Protein AF-A0A0F2PFI9-F1 (afdb_monomer_lite)

Foldseek 3Di:
DWFWFQDPVVRDIDIDFFWEQAKAKAWDDDAQWEFAEWEDDQAKTKTKIFHDPPDDDDDDDGQFIWIWGHDFFKIKIKTANYDYPDYYYYYDPNYQFPDKDKDWAAQPPDDPPVVQQCDDDDGHPVDDDDDRGPGIIMMIMTGGNAGWIWGWDWDADVVRRMIMIIIGTDHVVVCVVNYDDDDPVNVVVPPPCPDDDDDDDDDDPPDDDDDRDTDDPVVPPDDDDD

Secondary structure (DSSP, 8-state):
-EEEEE-TTT--EEEEE-EESS-EEE-B----EEEEEEEEETTEEEEEEEE-TT----SS--PBPEEEEEETTEEEEEESSEE-SS-EEE--TTSSEEEEEEEEE-TTSPPTTHHHHTS-SSS-----S----SS-EEEEEEEESS-EEEEEEEEEETTTTEEEEEEEEEEHHHHTTTEEPPPGGGGTT-S---------------SS--------GGGG------

Structure (mmCIF, N/CA/C/O backbone):
data_AF-A0A0F2PFI9-F1
#
_entry.id   AF-A0A0F2PFI9-F1
#
loop_
_atom_site.group_PDB
_atom_site.id
_atom_site.type_symbol
_atom_site.label_atom_id
_atom_site.label_alt_id
_atom_site.label_comp_id
_atom_site.label_asym_id
_atom_site.label_entity_id
_atom_site.label_seq_id
_atom_site.pdbx_PDB_ins_code
_atom_site.Cartn_x
_atom_site.Cartn_y
_atom_site.Cartn_z
_atom_site.occupancy
_atom_site.B_iso_or_equiv
_atom_site.auth_seq_id
_atom_site.auth_comp_id
_atom_site.auth_asym_id
_atom_site.auth_atom_id
_atom_site.pdbx_PDB_model_num
ATOM 1 N N . MET A 1 1 ? -3.831 9.134 4.237 1.00 64.94 1 MET A N 1
ATOM 2 C CA . MET A 1 1 ? -4.900 9.589 3.302 1.00 64.94 1 MET A CA 1
ATOM 3 C C . MET A 1 1 ? -5.849 10.501 4.059 1.00 64.94 1 MET A C 1
ATOM 5 O O . MET A 1 1 ? -6.396 10.086 5.072 1.00 64.94 1 MET A O 1
ATOM 9 N N . ASN A 1 2 ? -6.078 11.727 3.594 1.00 64.38 2 ASN A N 1
ATOM 10 C CA . ASN A 1 2 ? -6.810 12.714 4.392 1.00 64.38 2 ASN A CA 1
ATOM 11 C C . ASN A 1 2 ? -8.113 13.127 3.710 1.00 64.38 2 ASN A C 1
ATOM 13 O O . ASN A 1 2 ? -8.114 13.473 2.531 1.00 64.38 2 ASN A O 1
ATOM 17 N N . ARG A 1 3 ? -9.203 13.134 4.473 1.00 67.62 3 ARG A N 1
ATOM 18 C CA . ARG A 1 3 ? -10.460 13.783 4.123 1.00 67.62 3 ARG A CA 1
ATOM 19 C C . ARG A 1 3 ? -10.322 15.280 4.364 1.00 67.62 3 ARG A C 1
ATOM 21 O O . ARG A 1 3 ? -9.846 15.714 5.411 1.00 67.62 3 ARG A O 1
ATOM 28 N N . LEU A 1 4 ? -10.772 16.055 3.390 1.00 67.00 4 LEU A N 1
ATOM 29 C CA . LEU A 1 4 ? -10.951 17.490 3.516 1.00 67.00 4 LEU A CA 1
ATOM 30 C C . LEU A 1 4 ? -12.453 17.758 3.627 1.00 67.00 4 LEU A C 1
ATOM 32 O O . LEU A 1 4 ? -13.219 17.276 2.796 1.00 67.00 4 LEU A O 1
ATOM 36 N N . THR A 1 5 ? -12.875 18.475 4.661 1.00 68.50 5 THR A N 1
ATOM 37 C CA . THR A 1 5 ? -14.277 18.843 4.872 1.00 68.50 5 THR A CA 1
ATOM 38 C C . THR A 1 5 ? -14.369 20.355 4.922 1.00 68.50 5 THR A C 1
ATOM 40 O O . THR A 1 5 ? -13.719 20.982 5.755 1.00 68.50 5 THR A O 1
ATOM 43 N N . TYR A 1 6 ? -15.160 20.928 4.021 1.00 65.88 6 TYR A N 1
ATOM 44 C CA . TYR A 1 6 ? -15.510 22.339 4.060 1.00 65.88 6 TYR A CA 1
ATOM 45 C C . TYR A 1 6 ? -16.864 22.494 4.749 1.00 65.88 6 TYR A C 1
ATOM 47 O O . TYR A 1 6 ? -17.860 21.933 4.291 1.00 65.88 6 TYR A O 1
ATOM 55 N N . ASP A 1 7 ? -16.887 23.210 5.865 1.00 70.62 7 ASP A N 1
ATOM 56 C CA . ASP A 1 7 ? -18.110 23.566 6.572 1.00 70.62 7 ASP A CA 1
ATOM 57 C C . ASP A 1 7 ? -18.638 24.886 5.998 1.00 70.62 7 ASP A C 1
ATOM 59 O O . ASP A 1 7 ? -17.978 25.920 6.070 1.00 70.62 7 ASP A O 1
ATOM 63 N N . ILE A 1 8 ? -19.829 24.855 5.399 1.00 67.62 8 ILE A N 1
ATOM 64 C CA . ILE A 1 8 ? -20.447 26.034 4.771 1.00 67.62 8 ILE A CA 1
ATOM 65 C C . ILE A 1 8 ? -20.902 27.054 5.827 1.00 67.62 8 ILE A C 1
ATOM 67 O O . ILE A 1 8 ? -20.895 28.255 5.563 1.00 67.62 8 ILE A O 1
ATOM 71 N N . GLY A 1 9 ? -21.305 26.592 7.012 1.00 71.19 9 GLY A N 1
ATOM 72 C CA . GLY A 1 9 ? -21.812 27.444 8.083 1.00 71.19 9 GLY A CA 1
ATOM 73 C C . GLY A 1 9 ? -20.706 28.246 8.762 1.00 71.19 9 GLY A C 1
ATOM 74 O O . GLY A 1 9 ? -20.892 29.431 9.033 1.00 71.19 9 GLY A O 1
ATOM 75 N N . SER A 1 10 ? -19.553 27.622 9.013 1.00 81.50 10 SER A N 1
ATOM 76 C CA . SER A 1 10 ? -18.389 28.296 9.607 1.00 81.50 10 SER A CA 1
ATOM 77 C C . SER A 1 10 ? -17.396 28.837 8.572 1.00 81.50 10 SER A C 1
ATOM 79 O O . SER A 1 10 ? -16.564 29.681 8.901 1.00 81.50 10 SER A O 1
ATOM 81 N N . GLY A 1 11 ? -17.469 28.373 7.322 1.00 74.94 11 GLY A N 1
ATOM 82 C CA . GLY A 1 11 ? -16.471 28.640 6.287 1.00 74.94 11 GLY A CA 1
ATOM 83 C C . GLY A 1 11 ? -15.130 27.943 6.542 1.00 74.94 11 GLY A C 1
ATOM 84 O O . GLY A 1 11 ? -14.142 28.260 5.875 1.00 74.94 11 GLY A O 1
ATOM 85 N N . GLU A 1 12 ? -15.062 27.030 7.515 1.00 79.38 12 GLU A N 1
ATOM 86 C CA . GLU A 1 12 ? -13.826 26.361 7.902 1.00 79.38 12 GLU A CA 1
ATOM 87 C C . GLU A 1 12 ? -13.518 25.162 7.010 1.00 79.38 12 GLU A C 1
ATOM 89 O O . GLU A 1 12 ? -14.386 24.385 6.610 1.00 79.38 12 GLU A O 1
ATOM 94 N N . LEU A 1 13 ? -12.227 24.978 6.747 1.00 74.31 13 LEU A N 1
ATOM 95 C CA . LEU A 1 13 ? -11.698 23.826 6.039 1.00 74.31 13 LEU A CA 1
ATOM 96 C C . LEU A 1 13 ? -10.957 22.933 7.034 1.00 74.31 13 LEU A C 1
ATOM 98 O O . LEU A 1 13 ? -9.882 23.284 7.518 1.00 74.31 13 LEU A O 1
ATOM 102 N N . THR A 1 14 ? -11.521 21.768 7.335 1.00 74.69 14 THR A N 1
ATOM 103 C CA . THR A 1 14 ? -10.937 20.804 8.271 1.00 74.69 14 THR A CA 1
ATOM 104 C C . THR A 1 14 ? -10.330 19.621 7.532 1.00 74.69 14 THR A C 1
ATOM 106 O O . THR A 1 14 ? -10.870 19.130 6.538 1.00 74.69 14 THR A O 1
ATOM 109 N N . ARG A 1 15 ? -9.177 19.156 8.019 1.00 74.06 15 ARG A N 1
ATOM 110 C CA . ARG A 1 15 ? -8.486 17.977 7.496 1.00 74.06 15 ARG A CA 1
ATOM 111 C C . ARG A 1 15 ? -8.483 16.887 8.557 1.00 74.06 15 ARG A C 1
ATOM 113 O O . ARG A 1 15 ? -8.036 17.127 9.674 1.00 74.06 15 ARG A O 1
ATOM 120 N N . SER A 1 16 ? -8.964 15.704 8.203 1.00 76.31 16 SER A N 1
ATOM 121 C CA . SER A 1 16 ? -8.987 14.542 9.089 1.00 76.31 16 SER A CA 1
ATOM 122 C C . SER A 1 16 ? -8.534 13.288 8.355 1.00 76.31 16 SER A C 1
ATOM 124 O O . SER A 1 16 ? -8.646 13.188 7.136 1.00 76.31 16 SER A O 1
ATOM 126 N N . ASP A 1 17 ? -8.014 12.315 9.091 1.00 78.75 17 ASP A N 1
ATOM 127 C CA . ASP A 1 17 ? -7.682 11.009 8.530 1.00 78.75 17 ASP A CA 1
ATOM 128 C C . ASP A 1 17 ? -8.950 10.294 8.037 1.00 78.75 17 ASP A C 1
ATOM 130 O O . ASP A 1 17 ? -9.948 10.200 8.760 1.00 78.75 17 ASP A O 1
ATOM 134 N N . LEU A 1 18 ? -8.892 9.732 6.829 1.00 79.56 18 LEU A N 1
ATOM 135 C CA . LEU A 1 18 ? -9.979 8.942 6.249 1.00 79.56 18 LEU A CA 1
ATOM 136 C C . LEU A 1 18 ? -9.761 7.444 6.490 1.00 79.56 18 LEU A C 1
ATOM 138 O O . LEU A 1 18 ? -8.843 6.868 5.912 1.00 79.56 18 LEU A O 1
ATOM 142 N N . TYR A 1 19 ? -10.604 6.798 7.294 1.00 83.50 19 TYR A N 1
ATOM 143 C CA . TYR A 1 19 ? -10.491 5.358 7.544 1.00 83.50 19 TYR A CA 1
ATOM 144 C C . TYR A 1 19 ? -11.467 4.565 6.667 1.00 83.50 19 TYR A C 1
ATOM 146 O O . TYR A 1 19 ? -12.596 4.990 6.416 1.00 83.50 19 TYR A O 1
ATOM 154 N N . LEU A 1 20 ? -11.019 3.411 6.178 1.00 83.06 20 LEU A N 1
ATOM 155 C CA . LEU A 1 20 ? -11.672 2.636 5.126 1.00 83.06 20 LEU A CA 1
ATOM 156 C C . LEU A 1 20 ? -11.835 1.165 5.530 1.00 83.06 20 LEU A C 1
ATOM 158 O O . LEU A 1 20 ? -11.029 0.625 6.287 1.00 83.06 20 LEU A O 1
ATOM 162 N N . GLN A 1 21 ? -12.863 0.518 4.978 1.00 83.88 21 GLN A N 1
ATOM 163 C CA . GLN A 1 21 ? -13.110 -0.930 5.060 1.00 83.88 21 GLN A CA 1
ATOM 164 C C . GLN A 1 21 ? -13.552 -1.495 3.708 1.00 83.88 21 GLN A C 1
ATOM 166 O O . GLN A 1 21 ? -14.492 -2.276 3.605 1.00 83.88 21 GLN A O 1
ATOM 171 N N . ARG A 1 22 ? -12.900 -1.046 2.640 1.00 77.94 22 ARG A N 1
ATOM 172 C CA . ARG A 1 22 ? -13.233 -1.455 1.278 1.00 77.94 22 ARG A CA 1
ATOM 173 C C . ARG A 1 22 ? -12.001 -1.477 0.396 1.00 77.94 22 ARG A C 1
ATOM 175 O O . ARG A 1 22 ? -10.916 -1.099 0.840 1.00 77.94 22 ARG A O 1
ATOM 182 N N . GLU A 1 23 ? -12.197 -1.857 -0.854 1.00 79.94 23 GLU A N 1
ATOM 183 C CA . GLU A 1 23 ? -11.158 -1.760 -1.864 1.00 79.94 23 GLU A CA 1
ATOM 184 C C . GLU A 1 23 ? -10.926 -0.308 -2.291 1.00 79.94 23 GLU A C 1
ATOM 186 O O . GLU A 1 23 ? -11.867 0.475 -2.448 1.00 79.94 23 GLU A O 1
ATOM 191 N N . VAL A 1 24 ? -9.662 0.060 -2.479 1.00 80.31 24 VAL A N 1
ATOM 192 C CA . VAL A 1 24 ? -9.269 1.353 -3.046 1.00 80.31 24 VAL A CA 1
ATOM 193 C C . VAL A 1 24 ? -8.069 1.196 -3.956 1.00 80.31 24 VAL A C 1
ATOM 195 O O . VAL A 1 24 ? -7.263 0.279 -3.812 1.00 80.31 24 VAL A O 1
ATOM 198 N N . VAL A 1 25 ? -7.928 2.145 -4.872 1.00 82.94 25 VAL A N 1
ATOM 199 C CA . VAL A 1 25 ? -6.747 2.269 -5.719 1.00 82.94 25 VAL A CA 1
ATOM 200 C C . VAL A 1 25 ? -6.169 3.673 -5.600 1.00 82.94 25 VAL A C 1
ATOM 202 O O . VAL A 1 25 ? -6.905 4.647 -5.435 1.00 82.94 25 VAL A O 1
ATOM 205 N N . PHE A 1 26 ? -4.850 3.796 -5.668 1.00 82.88 26 PHE A N 1
ATOM 206 C CA . PHE A 1 26 ? -4.160 5.086 -5.648 1.00 82.88 26 PHE A CA 1
ATOM 207 C C . PHE A 1 26 ? -2.788 4.987 -6.319 1.00 82.88 26 PHE A C 1
ATOM 209 O O . PHE A 1 26 ? -2.345 3.910 -6.706 1.00 82.88 26 PHE A O 1
ATOM 216 N N . GLY A 1 27 ? -2.110 6.127 -6.445 1.00 81.31 27 GLY A N 1
ATOM 217 C CA . GLY A 1 27 ? -0.791 6.223 -7.067 1.00 81.31 27 GLY A CA 1
ATOM 218 C C . GLY A 1 27 ? -0.848 6.677 -8.523 1.00 81.31 27 GLY A C 1
ATOM 219 O O . GLY A 1 27 ? -1.874 7.144 -9.018 1.00 81.31 27 GLY A O 1
ATOM 220 N N . THR A 1 28 ? 0.298 6.589 -9.182 1.00 79.75 28 THR A N 1
ATOM 221 C CA . THR A 1 28 ? 0.544 6.949 -10.580 1.00 79.75 28 THR A CA 1
ATOM 222 C C . THR A 1 28 ? 1.614 6.014 -11.155 1.00 79.75 28 THR A C 1
ATOM 224 O O . THR A 1 28 ? 2.203 5.218 -10.425 1.00 79.75 28 THR A O 1
ATOM 227 N N . LEU A 1 29 ? 1.889 6.103 -12.455 1.00 80.12 29 LEU A N 1
ATOM 228 C CA . LEU A 1 29 ? 3.027 5.407 -13.054 1.00 80.12 29 LEU A CA 1
ATOM 229 C C . LEU A 1 29 ? 4.331 5.913 -12.417 1.00 80.12 29 LEU A C 1
ATOM 231 O O . LEU A 1 29 ? 4.702 7.083 -12.577 1.00 80.12 29 LEU A O 1
ATOM 235 N N . SER A 1 30 ? 4.997 5.037 -11.667 1.00 82.75 30 SER A N 1
ATOM 236 C CA . SER A 1 30 ? 6.240 5.320 -10.952 1.00 82.75 30 SER A CA 1
ATOM 237 C C . SER A 1 30 ? 7.475 4.899 -11.730 1.00 82.75 30 SER A C 1
ATOM 239 O O . SER A 1 30 ? 7.383 4.321 -12.807 1.00 82.75 30 SER A O 1
ATOM 241 N N . TRP A 1 31 ? 8.637 5.226 -11.169 1.00 88.19 31 TRP A N 1
ATOM 242 C CA . TRP A 1 31 ? 9.868 4.515 -11.491 1.00 88.19 31 TRP A CA 1
ATOM 243 C C . TRP A 1 31 ? 9.761 3.051 -11.072 1.00 88.19 31 TRP A C 1
ATOM 245 O O . TRP A 1 31 ? 8.853 2.678 -10.314 1.00 88.19 31 TRP A O 1
ATOM 255 N N . ASP A 1 32 ? 10.693 2.237 -11.550 1.00 91.25 32 ASP A N 1
ATOM 256 C CA . ASP A 1 32 ? 10.890 0.901 -10.999 1.00 91.25 32 ASP A CA 1
ATOM 257 C C . ASP A 1 32 ? 11.361 1.043 -9.549 1.00 91.25 32 ASP A C 1
ATOM 259 O O . ASP A 1 32 ? 12.276 1.815 -9.240 1.00 91.25 32 ASP A O 1
ATOM 263 N N . MET A 1 33 ? 10.688 0.338 -8.643 1.00 91.50 33 MET A N 1
ATOM 264 C CA . MET A 1 33 ? 10.972 0.391 -7.213 1.00 91.50 33 MET A CA 1
ATOM 265 C C . MET A 1 33 ? 11.454 -0.969 -6.711 1.00 91.50 33 MET A C 1
ATOM 267 O O . MET A 1 33 ? 11.084 -2.019 -7.232 1.00 91.50 33 MET A O 1
ATOM 271 N N . VAL A 1 34 ? 12.214 -0.952 -5.626 1.00 93.50 34 VAL A N 1
ATOM 272 C CA . VAL A 1 34 ? 12.652 -2.135 -4.890 1.00 93.50 34 VAL A CA 1
ATOM 273 C C . VAL A 1 34 ? 12.048 -2.080 -3.493 1.00 93.50 34 VAL A C 1
ATOM 275 O O . VAL A 1 34 ? 12.217 -1.094 -2.773 1.00 93.50 34 VAL A O 1
ATOM 278 N N . LEU A 1 35 ? 11.340 -3.136 -3.097 1.00 94.12 35 LEU A N 1
ATOM 279 C CA . LEU A 1 35 ? 10.808 -3.290 -1.748 1.00 94.12 35 LEU A CA 1
ATOM 280 C C . LEU A 1 35 ? 11.953 -3.557 -0.762 1.00 94.12 35 LEU A C 1
ATOM 282 O O . LEU A 1 35 ? 12.511 -4.657 -0.726 1.00 94.12 35 LEU A O 1
ATOM 286 N N . GLY A 1 36 ? 12.278 -2.551 0.050 1.00 92.00 36 GLY A N 1
ATOM 287 C CA . GLY A 1 36 ? 13.370 -2.609 1.018 1.00 92.00 36 GLY A CA 1
ATOM 288 C C . GLY A 1 36 ? 12.942 -3.250 2.330 1.00 92.00 36 GLY A C 1
ATOM 289 O O . GLY A 1 36 ? 13.463 -4.292 2.728 1.00 92.00 36 GLY A O 1
ATOM 290 N N . LYS A 1 37 ? 11.959 -2.645 2.999 1.00 92.25 37 LYS A N 1
ATOM 291 C CA . LYS A 1 37 ? 11.581 -3.033 4.358 1.00 92.25 37 LYS A CA 1
ATOM 292 C C . LYS A 1 37 ? 10.077 -3.041 4.555 1.00 92.25 37 LYS A C 1
ATOM 294 O O . LYS A 1 37 ? 9.356 -2.171 4.079 1.00 92.25 37 LYS A O 1
ATOM 299 N N . VAL A 1 38 ? 9.615 -4.023 5.312 1.00 91.38 38 VAL A N 1
ATOM 300 C CA . VAL A 1 38 ? 8.253 -4.114 5.811 1.00 91.38 38 VAL A CA 1
ATOM 301 C C . VAL A 1 38 ? 8.319 -4.207 7.325 1.00 91.38 38 VAL A C 1
ATOM 303 O O . VAL A 1 38 ? 8.889 -5.145 7.880 1.00 91.38 38 VAL A O 1
ATOM 306 N N . GLU A 1 39 ? 7.723 -3.245 8.016 1.00 90.56 39 GLU A N 1
ATOM 307 C CA . GLU A 1 39 ? 7.669 -3.273 9.469 1.00 90.56 39 GLU A CA 1
ATOM 308 C C . GLU A 1 39 ? 6.285 -2.974 10.005 1.00 90.56 39 GLU A C 1
ATOM 310 O O . GLU A 1 39 ? 5.556 -2.145 9.475 1.00 90.56 39 GLU A O 1
ATOM 315 N N . THR A 1 40 ? 5.911 -3.626 11.094 1.00 88.06 40 THR A N 1
ATOM 316 C CA . THR A 1 40 ? 4.848 -3.083 11.935 1.00 88.06 40 THR A CA 1
ATOM 317 C C . THR A 1 40 ? 5.480 -2.117 12.932 1.00 88.06 40 THR A C 1
ATOM 319 O O . THR A 1 40 ? 6.663 -2.219 13.240 1.00 88.06 40 THR A O 1
ATOM 322 N N . LYS A 1 41 ? 4.737 -1.120 13.401 1.00 85.12 41 LYS A N 1
ATOM 323 C CA . LYS A 1 41 ? 5.156 -0.241 14.495 1.00 85.12 41 LYS A CA 1
ATOM 324 C C . LYS A 1 41 ? 3.921 0.406 15.087 1.00 85.12 41 LYS A C 1
ATOM 326 O O . LYS A 1 41 ? 3.122 0.977 14.350 1.00 85.12 41 LYS A O 1
ATOM 331 N N . ASP A 1 42 ? 3.766 0.320 16.404 1.00 84.69 42 ASP A N 1
ATOM 332 C CA . ASP A 1 42 ? 2.563 0.789 17.095 1.00 84.69 42 ASP A CA 1
ATOM 333 C C . ASP A 1 42 ? 1.306 0.164 16.451 1.00 84.69 42 ASP A C 1
ATOM 335 O O . ASP A 1 42 ? 1.244 -1.061 16.332 1.00 84.69 42 ASP A O 1
ATOM 339 N N . ASN A 1 43 ? 0.360 0.988 15.983 1.00 87.19 43 ASN A N 1
ATOM 340 C CA . ASN A 1 43 ? -0.845 0.586 15.240 1.00 87.19 43 ASN A CA 1
ATOM 341 C C . ASN A 1 43 ? -0.705 0.747 13.717 1.00 87.19 43 ASN A C 1
ATOM 343 O O . ASN A 1 43 ? -1.710 0.869 13.014 1.00 87.19 43 ASN A O 1
ATOM 347 N N . SER A 1 44 ? 0.521 0.769 13.206 1.00 89.06 44 SER A N 1
ATOM 348 C CA . SER A 1 44 ? 0.795 0.976 11.791 1.00 89.06 44 SER A CA 1
ATOM 349 C C . SER A 1 44 ? 1.563 -0.190 11.183 1.00 89.06 44 SER A C 1
ATOM 351 O O . SER A 1 44 ? 2.334 -0.890 11.844 1.00 89.06 44 SER A O 1
ATOM 353 N N . PHE A 1 45 ? 1.345 -0.384 9.893 1.00 90.44 45 PHE A N 1
ATOM 354 C CA . PHE A 1 45 ? 2.141 -1.214 9.008 1.00 90.44 45 PHE A CA 1
ATOM 355 C C . PHE A 1 45 ? 2.841 -0.299 8.008 1.00 90.44 45 PHE A C 1
ATOM 357 O O . PHE A 1 45 ? 2.196 0.496 7.329 1.00 90.44 45 PHE A O 1
ATOM 364 N N . ILE A 1 46 ? 4.162 -0.362 7.970 1.00 91.88 46 ILE A N 1
ATOM 365 C CA . ILE A 1 46 ? 5.021 0.518 7.196 1.00 91.88 46 ILE A CA 1
ATOM 366 C C . ILE A 1 46 ? 5.687 -0.308 6.104 1.00 91.88 46 ILE A C 1
ATOM 368 O O . ILE A 1 46 ? 6.287 -1.348 6.378 1.00 91.88 46 ILE A O 1
ATOM 372 N N . VAL A 1 47 ? 5.580 0.167 4.869 1.00 92.69 47 VAL A N 1
ATOM 373 C CA . VAL A 1 47 ? 6.210 -0.445 3.699 1.00 92.69 47 VAL A CA 1
ATOM 374 C C . VAL A 1 47 ? 7.145 0.562 3.073 1.00 92.69 47 VAL A C 1
ATOM 376 O O . VAL A 1 47 ? 6.720 1.655 2.712 1.00 92.69 47 VAL A O 1
ATOM 379 N N . GLU A 1 48 ? 8.406 0.194 2.951 1.00 93.06 48 GLU A N 1
ATOM 380 C CA . GLU A 1 48 ? 9.465 1.042 2.439 1.00 93.06 48 GLU A CA 1
ATOM 381 C C . GLU A 1 48 ? 9.919 0.571 1.060 1.00 93.06 48 GLU A C 1
ATOM 383 O O . GLU A 1 48 ? 10.295 -0.589 0.872 1.00 93.06 48 GLU A O 1
ATOM 388 N N . PHE A 1 49 ? 9.930 1.500 0.112 1.00 91.38 49 PHE A N 1
ATOM 389 C CA . PHE A 1 49 ? 10.411 1.295 -1.244 1.00 91.38 49 PHE A CA 1
ATOM 390 C C . PHE A 1 49 ? 11.549 2.252 -1.536 1.00 91.38 49 PHE A C 1
ATOM 392 O O . PHE A 1 49 ? 11.463 3.437 -1.215 1.00 91.38 49 PHE A O 1
ATOM 399 N N . ASN A 1 50 ? 12.549 1.755 -2.245 1.00 91.62 50 ASN A N 1
ATOM 400 C CA . ASN A 1 50 ? 13.621 2.561 -2.803 1.00 91.62 50 ASN A CA 1
ATOM 401 C C . ASN A 1 50 ? 13.490 2.569 -4.321 1.00 91.62 50 ASN A C 1
ATOM 403 O O . ASN A 1 50 ? 13.045 1.584 -4.906 1.00 91.62 50 ASN A O 1
ATOM 407 N N . VAL A 1 51 ? 13.843 3.675 -4.967 1.00 89.94 51 VAL A N 1
ATOM 408 C CA . VAL A 1 51 ? 13.921 3.685 -6.432 1.00 89.94 51 VAL A CA 1
ATOM 409 C C . VAL A 1 51 ? 15.062 2.760 -6.873 1.00 89.94 51 VAL A C 1
ATOM 411 O O . VAL A 1 51 ? 16.124 2.761 -6.250 1.00 89.94 51 VAL A O 1
ATOM 414 N N . ALA A 1 52 ? 14.850 1.960 -7.920 1.00 89.94 52 ALA A N 1
ATOM 415 C CA . ALA A 1 52 ? 15.896 1.105 -8.473 1.00 89.94 52 ALA A CA 1
ATOM 416 C C . ALA A 1 52 ? 17.078 1.940 -9.009 1.00 89.94 52 ALA A C 1
ATOM 418 O O . ALA A 1 52 ? 16.900 3.040 -9.535 1.00 89.94 52 ALA A O 1
ATOM 419 N N . GLU A 1 53 ? 18.302 1.425 -8.863 1.00 87.50 53 GLU A N 1
ATOM 420 C CA . GLU A 1 53 ? 19.542 2.172 -9.146 1.00 87.50 53 GLU A CA 1
ATOM 421 C C . GLU A 1 53 ? 19.695 2.594 -10.618 1.00 87.50 53 GLU A C 1
ATOM 423 O O . GLU A 1 53 ? 20.420 3.540 -10.924 1.00 87.50 53 GLU A O 1
ATOM 428 N N . ASP A 1 54 ? 19.023 1.899 -11.535 1.00 87.06 54 ASP A N 1
ATOM 429 C CA . ASP A 1 54 ? 19.079 2.136 -12.978 1.00 87.06 54 ASP A CA 1
ATOM 430 C C . ASP A 1 54 ? 18.100 3.218 -13.466 1.00 87.06 54 ASP A C 1
ATOM 432 O O . ASP A 1 54 ? 18.129 3.609 -14.637 1.00 87.06 54 ASP A O 1
ATOM 436 N N . GLN A 1 55 ? 17.252 3.742 -12.579 1.00 85.31 55 GLN A N 1
ATOM 437 C CA . GLN A 1 55 ? 16.196 4.679 -12.942 1.00 85.31 55 GLN A CA 1
ATOM 438 C C . GLN A 1 55 ? 16.704 6.115 -13.066 1.00 85.31 55 GLN A C 1
ATOM 440 O O . GLN A 1 55 ? 17.350 6.676 -12.178 1.00 85.31 55 GLN A O 1
ATOM 445 N N . VAL A 1 56 ? 16.308 6.777 -14.155 1.00 81.50 56 VAL A N 1
ATOM 446 C CA . VAL A 1 56 ? 16.540 8.213 -14.340 1.00 81.50 56 VAL A CA 1
ATOM 447 C C . VAL A 1 56 ? 15.396 9.008 -13.712 1.00 81.50 56 VAL A C 1
ATOM 449 O O . VAL A 1 56 ? 14.251 9.003 -14.176 1.00 81.50 56 VAL A O 1
ATOM 452 N N . LEU A 1 57 ? 15.725 9.750 -12.658 1.00 80.12 57 LEU A N 1
ATOM 453 C CA . LEU A 1 57 ? 14.768 10.522 -11.872 1.00 80.12 57 LEU A CA 1
ATOM 454 C C . LEU A 1 57 ? 14.327 11.798 -12.606 1.00 80.12 57 LEU A C 1
ATOM 456 O O . LEU A 1 57 ? 14.916 12.868 -12.455 1.00 80.12 57 LEU A O 1
ATOM 460 N N . ALA A 1 58 ? 13.259 11.694 -13.398 1.00 71.50 58 ALA A N 1
ATOM 461 C CA . ALA A 1 58 ? 12.612 12.825 -14.061 1.00 71.50 58 ALA A CA 1
ATOM 462 C C . ALA A 1 58 ? 11.112 12.911 -13.719 1.00 71.50 58 ALA A C 1
ATOM 464 O O . ALA A 1 58 ? 10.382 11.919 -13.775 1.00 71.50 58 ALA A O 1
ATOM 465 N N . GLY A 1 59 ? 10.616 14.122 -13.438 1.00 64.38 59 GLY A N 1
ATOM 466 C CA . GLY A 1 59 ? 9.172 14.393 -13.359 1.00 64.38 59 GLY A CA 1
ATOM 467 C C . GLY A 1 59 ? 8.531 14.403 -11.966 1.00 64.38 59 GLY A C 1
ATOM 468 O O . GLY A 1 59 ? 7.333 14.163 -11.867 1.00 64.38 59 GLY A O 1
ATOM 469 N N . GLY A 1 60 ? 9.276 14.739 -10.909 1.00 69.88 60 GLY A N 1
ATOM 470 C CA . GLY A 1 60 ? 8.715 14.923 -9.561 1.00 69.88 60 GLY A CA 1
ATOM 471 C C . GLY A 1 60 ? 8.301 13.616 -8.878 1.00 69.88 60 GLY A C 1
ATOM 472 O O . GLY A 1 60 ? 8.654 12.538 -9.339 1.00 69.88 60 GLY A O 1
ATOM 473 N N . LEU A 1 61 ? 7.589 13.713 -7.749 1.00 70.06 61 LEU A N 1
ATOM 474 C CA . LEU A 1 61 ? 7.178 12.553 -6.948 1.00 70.06 61 LEU A CA 1
ATOM 475 C C . LEU A 1 61 ? 6.259 11.619 -7.747 1.00 70.06 61 LEU A C 1
ATOM 477 O O . LEU A 1 61 ? 5.190 12.036 -8.197 1.00 70.06 61 LEU A O 1
ATOM 481 N N . ARG A 1 62 ? 6.635 10.338 -7.833 1.00 78.75 62 ARG A N 1
ATOM 482 C CA . ARG A 1 62 ? 5.813 9.289 -8.438 1.00 78.75 62 ARG A CA 1
ATOM 483 C C . ARG A 1 62 ? 5.571 8.155 -7.449 1.00 78.75 62 ARG A C 1
ATOM 485 O O . ARG A 1 62 ? 6.455 7.355 -7.169 1.00 78.75 62 ARG A O 1
ATOM 492 N N . ILE A 1 63 ? 4.360 8.113 -6.908 1.00 82.81 63 ILE A N 1
ATOM 493 C CA . ILE A 1 63 ? 3.910 7.064 -5.988 1.00 82.81 63 ILE A CA 1
ATOM 494 C C . ILE A 1 63 ? 3.471 5.861 -6.829 1.00 82.81 63 ILE A C 1
ATOM 496 O O . ILE A 1 63 ? 2.614 6.083 -7.685 1.00 82.81 63 ILE A O 1
ATOM 500 N N . PRO A 1 64 ? 3.984 4.636 -6.602 1.00 88.19 64 PRO A N 1
ATOM 501 C CA . PRO A 1 64 ? 3.606 3.483 -7.412 1.00 88.19 64 PRO A CA 1
ATOM 502 C C . PRO A 1 64 ? 2.101 3.248 -7.378 1.00 88.19 64 PRO A C 1
ATOM 504 O O . PRO A 1 64 ? 1.440 3.458 -6.353 1.00 88.19 64 PRO A O 1
ATOM 507 N N . LEU A 1 65 ? 1.552 2.819 -8.516 1.00 88.69 65 LEU A N 1
ATOM 508 C CA . LEU A 1 65 ? 0.174 2.354 -8.562 1.00 88.69 65 LEU A CA 1
ATOM 509 C C . LEU A 1 65 ? 0.000 1.267 -7.506 1.00 88.69 65 LEU A C 1
ATOM 511 O O . LEU A 1 65 ? 0.836 0.374 -7.368 1.00 88.69 65 LEU A O 1
ATOM 515 N N . THR A 1 66 ? -1.093 1.351 -6.762 1.00 90.38 66 THR A N 1
ATOM 516 C CA . THR A 1 66 ? -1.394 0.415 -5.688 1.00 90.38 66 THR A CA 1
ATOM 517 C C . THR A 1 66 ? -2.883 0.135 -5.658 1.00 90.38 66 THR A C 1
ATOM 519 O O . THR A 1 66 ? -3.695 1.062 -5.652 1.00 90.38 66 THR A O 1
ATOM 522 N N . SER A 1 67 ? -3.238 -1.145 -5.617 1.00 89.19 67 SER A N 1
ATOM 523 C CA . SER A 1 67 ? -4.586 -1.610 -5.312 1.00 89.19 67 SER A CA 1
ATOM 524 C C . SER A 1 67 ? -4.591 -2.244 -3.931 1.00 89.19 67 SER A C 1
ATOM 526 O O . SER A 1 67 ? -3.795 -3.137 -3.641 1.00 89.19 67 SER A O 1
ATOM 528 N N . VAL A 1 68 ? -5.501 -1.786 -3.086 1.00 89.00 68 VAL A N 1
ATOM 529 C CA . VAL A 1 68 ? -5.715 -2.314 -1.745 1.00 89.00 68 VAL A CA 1
ATOM 530 C C . VAL A 1 68 ? -7.073 -2.983 -1.723 1.00 89.00 68 VAL A C 1
ATOM 532 O O . VAL A 1 68 ? -8.067 -2.342 -2.056 1.00 89.00 68 VAL A O 1
ATOM 535 N N . SER A 1 69 ? -7.122 -4.247 -1.320 1.00 88.06 69 SER A N 1
ATOM 536 C CA . SER A 1 69 ? -8.366 -4.940 -1.005 1.00 88.06 69 SER A CA 1
ATOM 537 C C . SER A 1 69 ? -8.445 -5.215 0.488 1.00 88.06 69 SER A C 1
ATOM 539 O O . SER A 1 69 ? -7.449 -5.504 1.156 1.00 88.06 69 SER A O 1
ATOM 541 N N . TYR A 1 70 ? -9.652 -5.084 1.025 1.00 84.62 70 TYR A N 1
ATOM 542 C CA . TYR A 1 70 ? -9.941 -5.362 2.420 1.00 84.62 70 TYR A CA 1
ATOM 543 C C . TYR A 1 70 ? -11.093 -6.351 2.476 1.00 84.62 70 TYR A C 1
ATOM 545 O O . TYR A 1 70 ? -12.191 -6.058 2.008 1.00 84.62 70 TYR A O 1
ATOM 553 N N . ASN A 1 71 ? -10.835 -7.516 3.054 1.00 83.06 71 ASN A N 1
ATOM 554 C CA . ASN A 1 71 ? -11.864 -8.482 3.399 1.00 83.06 71 ASN A CA 1
ATOM 555 C C . ASN A 1 71 ? -11.778 -8.774 4.897 1.00 83.06 71 ASN A C 1
ATOM 557 O O . ASN A 1 71 ? -10.747 -8.554 5.518 1.00 83.06 71 ASN A O 1
ATOM 561 N N . ASP A 1 72 ? -12.885 -9.194 5.498 1.00 72.81 72 ASP A N 1
ATOM 562 C CA . ASP A 1 72 ? -13.048 -9.336 6.948 1.00 72.81 72 ASP A CA 1
ATOM 563 C C . ASP A 1 72 ? -11.932 -10.192 7.597 1.00 72.81 72 ASP A C 1
ATOM 565 O O . ASP A 1 72 ? -12.014 -11.419 7.646 1.00 72.81 72 ASP A O 1
ATOM 569 N N . GLY A 1 73 ? -10.862 -9.537 8.070 1.00 82.25 73 GLY A N 1
ATOM 570 C CA . GLY A 1 73 ? -9.671 -10.170 8.654 1.00 82.25 73 GLY A CA 1
ATOM 571 C C . GLY A 1 73 ? -8.417 -10.237 7.765 1.00 82.25 73 GLY A C 1
ATOM 572 O O . GLY A 1 73 ? -7.397 -10.759 8.222 1.00 82.25 73 GLY A O 1
ATOM 573 N N . ARG A 1 74 ? -8.429 -9.709 6.533 1.00 89.62 74 ARG A N 1
ATOM 574 C CA . ARG A 1 74 ? -7.217 -9.521 5.717 1.00 89.62 74 ARG A CA 1
ATOM 575 C C . ARG A 1 74 ? -7.201 -8.197 4.958 1.00 89.62 74 ARG A C 1
ATOM 577 O O . ARG A 1 74 ? -8.195 -7.771 4.375 1.00 89.62 74 ARG A O 1
ATOM 584 N N . LEU A 1 75 ? -6.021 -7.591 4.909 1.00 91.12 75 LEU A N 1
ATOM 585 C CA . LEU A 1 75 ? -5.714 -6.460 4.038 1.00 91.12 75 LEU A CA 1
ATOM 586 C C . LEU A 1 75 ? -4.671 -6.930 3.022 1.00 91.12 75 LEU A C 1
ATOM 588 O O . LEU A 1 75 ? -3.604 -7.389 3.423 1.00 91.12 75 LEU A O 1
ATOM 592 N N . SER A 1 76 ? -4.971 -6.833 1.731 1.00 93.12 76 SER A N 1
ATOM 593 C CA . SER A 1 76 ? -4.030 -7.156 0.658 1.00 93.12 76 SER A CA 1
ATOM 594 C C . SER A 1 76 ? -3.677 -5.891 -0.103 1.00 93.12 76 SER A C 1
ATOM 596 O O . SER A 1 76 ? -4.562 -5.135 -0.498 1.00 93.12 76 SER A O 1
ATOM 598 N N . MET A 1 77 ? -2.388 -5.643 -0.300 1.00 93.94 77 MET A N 1
ATOM 599 C CA . MET A 1 77 ? -1.890 -4.519 -1.087 1.00 93.94 77 MET A CA 1
ATOM 600 C C . MET A 1 77 ? -1.068 -5.057 -2.244 1.00 93.94 77 MET A C 1
ATOM 602 O O . MET A 1 77 ? -0.001 -5.621 -2.020 1.00 93.94 77 MET A O 1
ATOM 606 N N . ARG A 1 78 ? -1.528 -4.859 -3.478 1.00 94.44 78 ARG A N 1
ATOM 607 C CA . ARG A 1 78 ? -0.713 -5.102 -4.668 1.00 94.44 78 ARG A CA 1
ATOM 608 C C . ARG A 1 78 ? -0.151 -3.784 -5.169 1.00 94.44 78 ARG A C 1
ATOM 610 O O . ARG A 1 78 ? -0.901 -2.849 -5.436 1.00 94.44 78 ARG A O 1
ATOM 617 N N . ILE A 1 79 ? 1.167 -3.734 -5.269 1.00 94.00 79 ILE A N 1
ATOM 618 C CA . ILE A 1 79 ? 1.956 -2.541 -5.551 1.00 94.00 79 ILE A CA 1
ATOM 619 C C . ILE A 1 79 ? 2.695 -2.813 -6.849 1.00 94.00 79 ILE A C 1
ATOM 621 O O . ILE A 1 79 ? 3.472 -3.766 -6.949 1.00 94.00 79 ILE A O 1
ATOM 625 N N . TYR A 1 80 ? 2.370 -2.033 -7.869 1.00 92.25 80 TYR A N 1
ATOM 626 C CA . TYR A 1 80 ? 2.826 -2.271 -9.229 1.00 92.25 80 TYR A CA 1
ATOM 627 C C . TYR A 1 80 ? 4.179 -1.624 -9.474 1.00 92.25 80 TYR A C 1
ATOM 629 O O . TYR A 1 80 ? 4.493 -0.593 -8.880 1.00 92.25 80 TYR A O 1
ATOM 637 N N . ASN A 1 81 ? 4.934 -2.208 -10.403 1.00 91.50 81 ASN A N 1
ATOM 638 C CA . ASN A 1 81 ? 6.254 -1.727 -10.788 1.00 91.50 81 ASN A CA 1
ATOM 639 C C . ASN A 1 81 ? 7.288 -1.827 -9.641 1.00 91.50 81 ASN A C 1
ATOM 641 O O . ASN A 1 81 ? 8.084 -0.913 -9.416 1.00 91.50 81 ASN A O 1
ATOM 645 N N . VAL A 1 82 ? 7.231 -2.929 -8.879 1.00 92.88 82 VAL A N 1
ATOM 646 C CA . VAL A 1 82 ? 8.044 -3.171 -7.677 1.00 92.88 82 VAL A CA 1
ATOM 647 C C . VAL A 1 82 ? 8.643 -4.578 -7.700 1.00 92.88 82 VAL A C 1
ATOM 649 O O . VAL A 1 82 ? 7.925 -5.557 -7.911 1.00 92.88 82 VAL A O 1
ATOM 652 N N . THR A 1 83 ? 9.939 -4.698 -7.411 1.00 92.75 83 THR A N 1
ATOM 653 C CA . THR A 1 83 ? 10.625 -5.977 -7.151 1.00 92.75 83 THR A CA 1
ATOM 654 C C . THR A 1 83 ? 10.877 -6.191 -5.655 1.00 92.75 83 THR A C 1
ATOM 656 O O . THR A 1 83 ? 10.768 -5.264 -4.853 1.00 92.75 83 THR A O 1
ATOM 659 N N . ALA A 1 84 ? 11.197 -7.422 -5.248 1.00 87.69 84 ALA A N 1
ATOM 660 C CA . ALA A 1 84 ? 11.415 -7.785 -3.844 1.00 87.69 84 ALA A CA 1
ATOM 661 C C . ALA A 1 84 ? 12.583 -8.772 -3.709 1.00 87.69 84 ALA A C 1
ATOM 663 O O . ALA A 1 84 ? 12.388 -9.961 -3.467 1.00 87.69 84 ALA A O 1
ATOM 664 N N . ASP A 1 85 ? 13.808 -8.278 -3.887 1.00 74.75 85 ASP A N 1
ATOM 665 C CA . ASP A 1 85 ? 14.993 -9.146 -3.948 1.00 74.75 85 ASP A CA 1
ATOM 666 C C . ASP A 1 85 ? 15.575 -9.451 -2.556 1.00 74.75 85 ASP A C 1
ATOM 668 O O . ASP A 1 85 ? 16.172 -10.510 -2.345 1.00 74.75 85 ASP A O 1
ATOM 672 N N . LYS A 1 86 ? 15.414 -8.526 -1.594 1.00 69.50 86 LYS A N 1
ATOM 673 C CA . LYS A 1 86 ? 15.926 -8.621 -0.211 1.00 69.50 86 LYS A CA 1
ATOM 674 C C . LYS A 1 86 ? 15.062 -7.828 0.771 1.00 69.50 86 LYS A C 1
ATOM 676 O O . LYS A 1 86 ? 15.523 -6.864 1.373 1.00 69.50 86 LYS A O 1
ATOM 681 N N . THR A 1 87 ? 13.802 -8.218 0.919 1.00 80.94 87 THR A N 1
ATOM 682 C CA . THR A 1 87 ? 12.900 -7.513 1.833 1.00 80.94 87 THR A CA 1
ATOM 683 C C . THR A 1 87 ? 13.129 -7.932 3.282 1.00 80.94 87 THR A C 1
ATOM 685 O O . THR A 1 87 ? 12.983 -9.104 3.634 1.00 80.94 87 THR A O 1
ATOM 688 N N . GLU A 1 88 ? 13.439 -6.967 4.142 1.00 83.06 88 GLU A N 1
ATOM 689 C CA . GLU A 1 88 ? 13.464 -7.179 5.587 1.00 83.06 88 GLU A CA 1
ATOM 690 C C . GLU A 1 88 ? 12.045 -7.112 6.156 1.00 83.06 88 GLU A C 1
ATOM 692 O O . GLU A 1 88 ? 11.313 -6.162 5.888 1.00 83.06 88 GLU A O 1
ATOM 697 N N . ILE A 1 89 ? 11.653 -8.104 6.963 1.00 83.06 89 ILE A N 1
ATOM 698 C CA . ILE A 1 89 ? 10.363 -8.106 7.663 1.00 83.06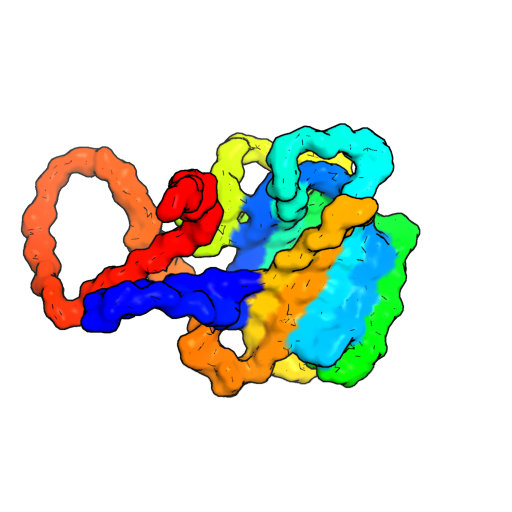 89 ILE A CA 1
ATOM 699 C C . ILE A 1 89 ? 10.615 -8.035 9.165 1.00 83.06 89 ILE A C 1
ATOM 701 O O . ILE A 1 89 ? 11.187 -8.957 9.749 1.00 83.06 89 ILE A O 1
ATOM 705 N N . SER A 1 90 ? 10.139 -6.975 9.813 1.00 80.38 90 SER A N 1
ATOM 706 C CA . SER A 1 90 ? 10.176 -6.846 11.272 1.00 80.38 90 SER A CA 1
ATOM 707 C C . SER A 1 90 ? 8.770 -6.702 11.843 1.00 80.38 90 SER A C 1
ATOM 709 O O . SER A 1 90 ? 8.055 -5.762 11.511 1.00 80.38 90 SER A O 1
ATOM 711 N N . ASN A 1 91 ? 8.374 -7.618 12.730 1.00 72.81 91 ASN A N 1
ATOM 712 C CA . ASN A 1 91 ? 7.045 -7.609 13.343 1.00 72.81 91 ASN A CA 1
ATOM 713 C C . ASN A 1 91 ? 7.106 -7.331 14.859 1.00 72.81 91 ASN A C 1
ATOM 715 O O . ASN A 1 91 ? 7.207 -8.274 15.649 1.00 72.81 91 ASN A O 1
ATOM 719 N N . PRO A 1 92 ? 7.056 -6.070 15.317 1.00 56.34 92 PRO A N 1
ATOM 720 C CA . PRO A 1 92 ? 6.746 -5.763 16.708 1.00 56.34 92 PRO A CA 1
ATOM 721 C C . PRO A 1 92 ? 5.262 -6.032 16.972 1.00 56.34 92 PRO A C 1
ATOM 723 O O . PRO A 1 92 ? 4.384 -5.359 16.442 1.00 56.34 92 PRO A O 1
ATOM 726 N N . GLY A 1 93 ? 4.961 -7.017 17.819 1.00 61.78 93 GLY A N 1
ATOM 727 C CA . GLY A 1 93 ? 3.609 -7.537 18.085 1.00 61.78 93 GLY A CA 1
ATOM 728 C C . GLY A 1 93 ? 2.548 -6.574 18.666 1.00 61.78 93 GLY A C 1
ATOM 729 O O . GLY A 1 93 ? 1.549 -7.046 19.214 1.00 61.78 93 GLY A O 1
ATOM 730 N N . SER A 1 94 ? 2.733 -5.254 18.564 1.00 63.28 94 SER A N 1
ATOM 731 C CA . SER A 1 94 ? 1.794 -4.192 18.952 1.00 63.28 94 SER A CA 1
ATOM 732 C C . SER A 1 94 ? 0.723 -3.876 17.900 1.00 63.28 94 SER A C 1
ATOM 734 O O . SER A 1 94 ? -0.303 -3.305 18.247 1.00 63.28 94 SER A O 1
ATOM 736 N N . CYS A 1 95 ? 0.930 -4.263 16.639 1.00 74.81 95 CYS A N 1
ATOM 737 C CA . CYS A 1 95 ? 0.017 -3.974 15.527 1.00 74.81 95 CYS A CA 1
ATOM 738 C C . CYS A 1 95 ? -1.064 -5.070 15.396 1.00 74.81 95 CYS A C 1
ATOM 740 O O . CYS A 1 95 ? -0.786 -6.232 15.716 1.00 74.81 95 CYS A O 1
ATOM 742 N N . PRO A 1 96 ? -2.293 -4.781 14.914 1.00 84.69 96 PRO A N 1
ATOM 743 C CA . PRO A 1 96 ? -3.300 -5.819 14.654 1.00 84.69 96 PRO A CA 1
ATOM 744 C C . PRO A 1 96 ? -2.878 -6.846 13.588 1.00 84.69 96 PRO A C 1
ATOM 746 O O . PRO A 1 96 ? -3.560 -7.852 13.424 1.00 84.69 96 PRO A O 1
ATOM 749 N N . VAL A 1 97 ? -1.763 -6.642 12.885 1.00 88.00 97 VAL A N 1
ATOM 750 C CA . VAL A 1 97 ? -1.219 -7.587 11.902 1.00 88.00 97 VAL A CA 1
ATOM 751 C C . VAL A 1 97 ? -0.636 -8.826 12.599 1.00 88.00 97 VAL A C 1
ATOM 753 O O . VAL A 1 97 ? 0.320 -8.745 13.366 1.00 88.00 97 VAL A O 1
ATOM 756 N N . GLU A 1 98 ? -1.216 -9.993 12.322 1.00 88.06 98 GLU A N 1
ATOM 757 C CA . GLU A 1 98 ? -0.785 -11.300 12.836 1.00 88.06 98 GLU A CA 1
ATOM 758 C C . GLU A 1 98 ? 0.342 -11.898 11.990 1.00 88.06 98 GLU A C 1
ATOM 760 O O . GLU A 1 98 ? 1.307 -12.449 12.515 1.00 88.06 98 GLU A O 1
ATOM 765 N N . ALA A 1 99 ? 0.205 -11.795 10.670 1.00 88.12 99 ALA A N 1
ATOM 766 C CA . ALA A 1 99 ? 1.124 -12.376 9.706 1.00 88.12 99 ALA A CA 1
ATOM 767 C C . ALA A 1 99 ? 1.176 -11.517 8.446 1.00 88.12 99 ALA A C 1
ATOM 769 O O . ALA A 1 99 ? 0.171 -10.918 8.058 1.00 88.12 99 ALA A O 1
ATOM 770 N N . ILE A 1 100 ? 2.346 -11.501 7.813 1.00 88.94 100 ILE A N 1
ATOM 771 C CA . ILE A 1 100 ? 2.609 -10.813 6.552 1.00 88.94 100 ILE A CA 1
ATOM 772 C C . ILE A 1 100 ? 3.145 -11.859 5.583 1.00 88.94 100 ILE A C 1
ATOM 774 O O . ILE A 1 100 ? 4.109 -12.555 5.901 1.00 88.94 100 ILE A O 1
ATOM 778 N N . ASN A 1 101 ? 2.522 -11.963 4.417 1.00 90.38 101 ASN A N 1
ATOM 779 C CA . ASN A 1 101 ? 3.036 -12.722 3.289 1.00 90.38 101 ASN A CA 1
ATOM 780 C C . ASN A 1 101 ? 3.383 -11.759 2.155 1.00 90.38 101 ASN A C 1
ATOM 782 O O . ASN A 1 101 ? 2.637 -10.816 1.893 1.00 90.38 101 ASN A O 1
ATOM 786 N N . ILE A 1 102 ? 4.513 -12.009 1.502 1.00 92.12 102 ILE A N 1
ATOM 787 C CA . ILE A 1 102 ? 4.989 -11.223 0.367 1.00 92.12 102 ILE A CA 1
ATOM 788 C C . ILE A 1 102 ? 5.042 -12.157 -0.834 1.00 92.12 102 ILE A C 1
ATOM 790 O O . ILE A 1 102 ? 5.704 -13.192 -0.787 1.00 92.12 102 ILE A O 1
ATOM 794 N N . GLU A 1 103 ? 4.340 -11.797 -1.898 1.00 93.56 103 GLU A N 1
ATOM 795 C CA . GLU A 1 103 ? 4.302 -12.552 -3.145 1.00 93.56 103 GLU A CA 1
ATOM 796 C C . GLU A 1 103 ? 4.764 -11.655 -4.295 1.00 93.56 103 GLU A C 1
ATOM 798 O O . GLU A 1 103 ? 4.273 -10.537 -4.460 1.00 93.56 103 GLU A O 1
ATOM 803 N N . LEU A 1 104 ? 5.708 -12.147 -5.099 1.00 94.06 104 LEU A N 1
ATOM 804 C CA . LEU A 1 104 ? 6.088 -11.498 -6.348 1.00 94.06 104 LEU A CA 1
ATOM 805 C C . LEU A 1 104 ? 5.137 -11.961 -7.452 1.00 94.06 104 LEU A C 1
ATOM 807 O O . LEU A 1 104 ? 4.999 -13.155 -7.711 1.00 94.06 104 LEU A O 1
ATOM 811 N N . ILE A 1 105 ? 4.500 -11.008 -8.112 1.00 93.94 105 ILE A N 1
ATOM 812 C CA . ILE A 1 105 ? 3.519 -11.233 -9.164 1.00 93.94 105 ILE A CA 1
ATOM 813 C C . ILE A 1 105 ? 4.129 -10.772 -10.484 1.00 93.94 105 ILE A C 1
ATOM 815 O O . ILE A 1 105 ? 4.533 -9.615 -10.607 1.00 93.94 105 ILE A O 1
ATOM 819 N N . ALA A 1 106 ? 4.191 -11.665 -11.471 1.00 91.56 106 ALA A N 1
ATOM 820 C CA . ALA A 1 106 ? 4.785 -11.372 -12.772 1.00 91.56 106 ALA A CA 1
ATOM 821 C C . ALA A 1 106 ? 4.111 -10.175 -13.475 1.00 91.56 106 ALA A C 1
ATOM 823 O O . ALA A 1 106 ? 2.940 -9.870 -13.240 1.00 91.56 106 ALA A O 1
ATOM 824 N N . ALA A 1 107 ? 4.880 -9.479 -14.316 1.00 89.31 107 ALA A N 1
ATOM 825 C CA . ALA A 1 107 ? 4.463 -8.235 -14.968 1.00 89.31 107 ALA A CA 1
ATOM 826 C C . ALA A 1 107 ? 3.298 -8.424 -15.959 1.00 89.31 107 ALA A C 1
ATOM 828 O O . ALA A 1 107 ? 2.506 -7.512 -16.171 1.00 89.31 107 ALA A O 1
ATOM 829 N N . ASP A 1 108 ? 3.166 -9.626 -16.522 1.00 88.44 108 ASP A N 1
ATOM 830 C CA . ASP A 1 108 ? 2.103 -10.016 -17.452 1.00 88.44 108 ASP A CA 1
ATOM 831 C C . ASP A 1 108 ? 0.766 -10.327 -16.758 1.00 88.44 108 ASP A C 1
ATOM 833 O O . ASP A 1 108 ? -0.265 -10.467 -17.422 1.00 88.44 108 ASP A O 1
ATOM 837 N N . VAL A 1 109 ? 0.749 -10.411 -15.423 1.00 90.38 109 VAL A N 1
ATOM 838 C CA . VAL A 1 109 ? -0.484 -10.597 -14.657 1.00 90.38 109 VAL A CA 1
ATOM 839 C C . VAL A 1 109 ? -1.284 -9.288 -14.658 1.00 90.38 109 VAL A C 1
ATOM 841 O O . VAL A 1 109 ? -0.780 -8.273 -14.166 1.00 90.38 109 VAL A O 1
ATOM 844 N N . PRO A 1 110 ? -2.558 -9.296 -15.102 1.00 86.81 110 PRO A N 1
ATOM 845 C CA . PRO A 1 110 ? -3.374 -8.089 -15.225 1.00 86.81 110 PRO A CA 1
ATOM 846 C C . PRO A 1 110 ? -3.455 -7.253 -13.947 1.00 86.81 110 PRO A C 1
ATOM 848 O O . PRO A 1 110 ? -3.422 -7.790 -12.840 1.00 86.81 110 PRO A O 1
ATOM 851 N N . ILE A 1 111 ? -3.608 -5.937 -14.105 1.00 84.00 111 ILE A N 1
ATOM 852 C CA . ILE A 1 111 ? -3.812 -4.997 -12.996 1.00 84.00 111 ILE A CA 1
ATOM 853 C C . ILE A 1 111 ? -5.197 -5.204 -12.385 1.00 84.00 111 ILE A C 1
ATOM 855 O O . ILE A 1 111 ? -6.217 -5.135 -13.078 1.00 84.00 111 ILE A O 1
ATOM 859 N N . ASP A 1 112 ? -5.229 -5.398 -11.070 1.00 81.75 112 ASP A N 1
ATOM 860 C CA . ASP A 1 112 ? -6.462 -5.545 -10.308 1.00 81.75 112 ASP A CA 1
ATOM 861 C C . ASP A 1 112 ? -7.237 -4.223 -10.329 1.00 81.75 112 ASP A C 1
ATOM 863 O O . ASP A 1 112 ? -6.676 -3.145 -10.116 1.00 81.75 112 ASP A O 1
ATOM 867 N N . ASN A 1 113 ? -8.546 -4.299 -10.584 1.00 76.06 113 ASN A N 1
ATOM 868 C CA . ASN A 1 113 ? -9.443 -3.143 -10.580 1.00 76.06 113 ASN A CA 1
ATOM 869 C C . ASN A 1 113 ? -8.978 -1.973 -11.476 1.00 76.06 113 ASN A C 1
ATOM 871 O O . ASN A 1 113 ? -9.194 -0.807 -11.140 1.00 76.06 113 ASN A O 1
ATOM 875 N N . ILE A 1 114 ? -8.390 -2.264 -12.648 1.00 78.38 114 ILE A N 1
ATOM 876 C CA . ILE A 1 114 ? -7.857 -1.259 -13.594 1.00 78.38 114 ILE A CA 1
ATOM 877 C C . ILE A 1 114 ? -8.837 -0.113 -13.906 1.00 78.38 114 ILE A C 1
ATOM 879 O O . ILE A 1 114 ? -8.435 1.039 -14.055 1.00 78.38 114 ILE A O 1
ATOM 883 N N . ASN A 1 115 ? -10.141 -0.399 -13.940 1.00 77.69 115 ASN A N 1
ATOM 884 C CA . ASN A 1 115 ? -11.173 0.606 -14.190 1.00 77.69 115 ASN A CA 1
ATOM 885 C C . ASN A 1 115 ? -11.247 1.676 -13.094 1.00 77.69 115 ASN A C 1
ATOM 887 O O . ASN A 1 115 ? -11.581 2.817 -13.395 1.00 77.69 115 ASN A O 1
ATOM 891 N N . LEU A 1 116 ? -10.922 1.344 -11.842 1.00 74.56 116 LEU A N 1
ATOM 892 C CA . LEU A 1 116 ? -10.880 2.325 -10.757 1.00 74.56 116 LEU A CA 1
ATOM 893 C C . LEU A 1 116 ? -9.713 3.304 -10.931 1.00 74.56 116 LEU A C 1
ATOM 895 O O . LEU A 1 116 ? -9.834 4.464 -10.558 1.00 74.56 116 LEU A O 1
ATOM 899 N N . PHE A 1 117 ? -8.607 2.886 -11.555 1.00 74.56 117 PHE A N 1
ATOM 900 C CA . PHE A 1 117 ? -7.472 3.776 -11.816 1.00 74.56 117 PHE A CA 1
ATOM 901 C C . PHE A 1 117 ? -7.755 4.829 -12.897 1.00 74.56 117 PHE A C 1
ATOM 903 O O . PHE A 1 117 ? -7.100 5.875 -12.916 1.00 74.56 117 PHE A O 1
ATOM 910 N N . LYS A 1 118 ? -8.735 4.564 -13.769 1.00 74.69 118 LYS A N 1
ATOM 911 C CA . LYS A 1 118 ? -9.169 5.457 -14.855 1.00 74.69 118 LYS A CA 1
ATOM 912 C C . LYS A 1 118 ? -10.213 6.493 -14.415 1.00 74.69 118 LYS A C 1
ATOM 914 O O . LYS A 1 118 ? -10.526 7.388 -15.192 1.00 74.69 118 LYS A O 1
ATOM 919 N N . LYS A 1 119 ? -10.771 6.381 -13.203 1.00 68.12 119 LYS A N 1
ATOM 920 C CA . LYS A 1 119 ? -11.795 7.307 -12.692 1.00 68.12 119 LYS A CA 1
ATOM 921 C C . LYS A 1 119 ? -11.166 8.554 -12.059 1.00 68.12 119 LYS A C 1
ATOM 923 O O . LYS A 1 119 ? -10.104 8.490 -11.446 1.00 68.12 119 LYS A O 1
ATOM 928 N N . SER A 1 120 ? -11.858 9.681 -12.191 1.00 56.94 120 SER A N 1
ATOM 929 C CA . SER A 1 120 ? -11.592 10.920 -11.464 1.00 56.94 120 SER A CA 1
ATOM 930 C C . SER A 1 120 ? -12.378 10.876 -10.156 1.00 56.94 120 SER A C 1
ATOM 932 O O . SER A 1 120 ? -13.594 11.022 -10.183 1.00 56.94 120 SER A O 1
ATOM 934 N N . PHE A 1 121 ? -11.706 10.693 -9.017 1.00 51.25 121 PHE A N 1
ATOM 935 C CA . PHE A 1 121 ? -12.288 10.813 -7.668 1.00 51.25 121 PHE A CA 1
ATOM 936 C C . PHE A 1 121 ? -13.243 9.672 -7.194 1.00 51.25 121 PHE A C 1
ATOM 938 O O . PHE A 1 121 ? -13.962 9.072 -7.988 1.00 51.25 121 PHE A O 1
ATOM 945 N N . PRO A 1 122 ? -13.272 9.326 -5.882 1.00 49.75 122 PRO A N 1
ATOM 946 C CA . PRO A 1 122 ? -12.310 9.692 -4.830 1.00 49.75 122 PRO A CA 1
ATOM 947 C C . PRO A 1 122 ? -10.993 8.916 -4.954 1.00 49.75 122 PRO A C 1
ATOM 949 O O . PRO A 1 122 ? -10.071 9.122 -4.168 1.00 49.75 122 PRO A O 1
ATOM 952 N N . TYR A 1 123 ? -10.926 8.027 -5.947 1.00 59.00 123 TYR A N 1
ATOM 953 C CA . TYR A 1 123 ? -9.840 7.098 -6.209 1.00 59.00 123 TYR A CA 1
ATOM 954 C C . TYR A 1 123 ? -9.631 7.015 -7.712 1.00 59.00 123 TYR A C 1
ATOM 956 O O . TYR A 1 123 ? -10.598 6.947 -8.469 1.00 59.00 123 TYR A O 1
ATOM 964 N N . GLY A 1 124 ? -8.364 7.024 -8.103 1.00 54.00 124 GLY A N 1
ATOM 965 C CA . GLY A 1 124 ? -7.920 6.956 -9.485 1.00 54.00 124 GLY A CA 1
ATOM 966 C C . GLY A 1 124 ? -6.815 7.966 -9.774 1.00 54.00 124 GLY A C 1
ATOM 967 O O . GLY A 1 124 ? -6.677 8.995 -9.108 1.00 54.00 124 GLY A O 1
ATOM 968 N N . GLY A 1 125 ? -5.957 7.610 -10.72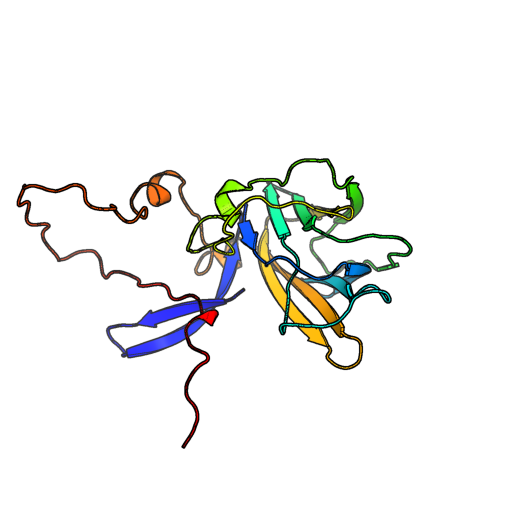6 1.00 54.94 125 GLY A N 1
ATOM 969 C CA . GLY A 1 125 ? -4.862 8.459 -11.193 1.00 54.94 125 GLY A CA 1
ATOM 970 C C . GLY A 1 125 ? -5.242 9.280 -12.422 1.00 54.94 125 GLY A C 1
ATOM 971 O O . GLY A 1 125 ? -4.355 9.891 -13.006 1.00 54.94 125 GLY A O 1
ATOM 972 N N . GLU A 1 126 ? -6.517 9.225 -12.839 1.00 66.88 126 GLU A N 1
ATOM 973 C CA . GLU A 1 126 ? -6.976 9.662 -14.164 1.00 66.88 126 GLU A CA 1
ATOM 974 C C . GLU A 1 126 ? -6.080 9.107 -15.276 1.00 66.88 126 GLU A C 1
ATOM 976 O O . GLU A 1 126 ? -5.705 9.809 -16.215 1.00 66.88 126 GLU A O 1
ATOM 981 N N . LEU A 1 127 ? -5.673 7.840 -15.138 1.00 69.81 127 LEU A N 1
ATOM 982 C CA . LEU A 1 127 ? -4.748 7.244 -16.090 1.00 69.81 127 LEU A CA 1
ATOM 983 C C . LEU A 1 127 ? -5.396 7.202 -17.471 1.00 69.81 127 LEU A C 1
ATOM 985 O O . LEU A 1 127 ? -6.429 6.560 -17.676 1.00 69.81 127 LEU A O 1
ATOM 989 N N . GLN A 1 128 ? -4.760 7.888 -18.415 1.00 66.88 128 GLN A N 1
ATOM 990 C CA . GLN A 1 128 ? -5.128 7.855 -19.820 1.00 66.88 128 GLN A CA 1
ATOM 991 C C . GLN A 1 128 ? -4.288 6.799 -20.535 1.00 66.88 128 GLN A C 1
ATOM 993 O O . GLN A 1 128 ? -3.070 6.756 -20.378 1.00 66.88 128 GLN A O 1
ATOM 998 N N . GLY A 1 129 ? -4.949 5.980 -21.351 1.00 71.44 129 GLY A N 1
ATOM 999 C CA . GLY A 1 129 ? -4.302 4.935 -22.140 1.00 71.44 129 GLY A CA 1
ATOM 1000 C C . GLY A 1 129 ? -4.180 3.590 -21.426 1.00 71.44 129 GLY A C 1
ATOM 1001 O O . GLY A 1 129 ? -4.799 3.342 -20.385 1.00 71.44 129 GLY A O 1
ATOM 1002 N N . ASP A 1 130 ? -3.417 2.703 -22.056 1.00 74.12 130 ASP A N 1
ATOM 1003 C CA . ASP A 1 130 ? -3.118 1.373 -21.541 1.00 74.12 130 ASP A CA 1
ATOM 1004 C C . ASP A 1 130 ? -1.923 1.425 -20.587 1.00 74.12 130 ASP A C 1
ATOM 1006 O O . ASP A 1 130 ? -1.022 2.252 -20.733 1.00 74.12 130 ASP A O 1
ATOM 1010 N N . ILE A 1 131 ? -1.937 0.546 -19.586 1.00 76.38 131 ILE A N 1
ATOM 1011 C CA . ILE A 1 131 ? -0.849 0.417 -18.620 1.00 76.38 131 ILE A CA 1
ATOM 1012 C C . ILE A 1 131 ? -0.040 -0.809 -19.014 1.00 76.38 131 ILE A C 1
ATOM 1014 O O . ILE A 1 131 ? -0.562 -1.923 -18.982 1.00 76.38 131 ILE A O 1
ATOM 1018 N N . ASP A 1 132 ? 1.221 -0.587 -19.359 1.00 76.19 132 ASP A N 1
ATOM 1019 C CA . ASP A 1 132 ? 2.175 -1.643 -19.673 1.00 76.19 132 ASP A CA 1
ATOM 1020 C C . ASP A 1 132 ? 3.251 -1.676 -18.582 1.00 76.19 132 ASP A C 1
ATOM 1022 O O . ASP A 1 132 ? 4.057 -0.749 -18.460 1.00 76.19 132 ASP A O 1
ATOM 1026 N N . LEU A 1 133 ? 3.209 -2.704 -17.734 1.00 80.44 133 LEU A N 1
ATOM 1027 C CA . LEU A 1 133 ? 4.160 -2.877 -16.639 1.00 80.44 133 LEU A CA 1
ATOM 1028 C C . LEU A 1 133 ? 5.382 -3.628 -17.160 1.00 80.44 133 LEU A C 1
ATOM 1030 O O . LEU A 1 133 ? 5.261 -4.742 -17.660 1.00 80.44 133 LEU A O 1
ATOM 1034 N N . GLN A 1 134 ? 6.563 -3.028 -17.018 1.00 78.38 134 GLN A N 1
ATOM 1035 C CA . GLN A 1 134 ? 7.817 -3.638 -17.478 1.00 78.38 134 GLN A CA 1
ATOM 1036 C C . GLN A 1 134 ? 8.489 -4.489 -16.399 1.00 78.38 134 GLN A C 1
ATOM 1038 O O . GLN A 1 134 ? 9.279 -5.377 -16.717 1.00 78.38 134 GLN A O 1
ATOM 1043 N N . VAL A 1 135 ? 8.162 -4.250 -15.125 1.00 86.00 135 VAL A N 1
ATOM 1044 C CA . VAL A 1 135 ? 8.672 -5.035 -13.998 1.00 86.00 135 VAL A CA 1
ATOM 1045 C C . VAL A 1 135 ? 7.525 -5.677 -13.208 1.00 86.00 135 VAL A C 1
ATOM 1047 O O . VAL A 1 135 ? 6.370 -5.253 -13.330 1.00 86.00 135 VAL A O 1
ATOM 1050 N N . PRO A 1 136 ? 7.815 -6.725 -12.412 1.00 91.69 136 PRO A N 1
ATOM 1051 C CA . PRO A 1 136 ? 6.834 -7.362 -11.544 1.00 91.69 136 PRO A CA 1
ATOM 1052 C C . PRO A 1 136 ? 6.095 -6.394 -10.608 1.00 91.69 136 PRO A C 1
ATOM 1054 O O . PRO A 1 136 ? 6.422 -5.218 -10.448 1.00 91.69 136 PRO A O 1
ATOM 1057 N N . SER A 1 137 ? 5.072 -6.924 -9.952 1.00 94.44 137 SER A N 1
ATOM 1058 C CA . SER A 1 137 ? 4.393 -6.276 -8.834 1.00 94.44 137 SER A CA 1
ATOM 1059 C C . SER A 1 137 ? 4.620 -7.081 -7.561 1.00 94.44 137 SER A C 1
ATOM 1061 O O . SER A 1 137 ? 4.832 -8.291 -7.617 1.00 94.44 137 SER A O 1
ATOM 1063 N N . VAL A 1 138 ? 4.540 -6.429 -6.406 1.00 95.62 138 VAL A N 1
ATOM 1064 C CA . VAL A 1 138 ? 4.578 -7.114 -5.111 1.00 95.62 138 VAL A CA 1
ATOM 1065 C C . VAL A 1 138 ? 3.197 -7.080 -4.484 1.00 95.62 138 VAL A C 1
ATOM 1067 O O . VAL A 1 138 ? 2.567 -6.025 -4.414 1.00 95.62 138 VAL A O 1
ATOM 1070 N N . ARG A 1 139 ? 2.730 -8.230 -4.001 1.00 95.69 139 ARG A N 1
ATOM 1071 C CA . ARG A 1 139 ? 1.534 -8.345 -3.171 1.00 95.69 139 ARG A CA 1
ATOM 1072 C C . ARG A 1 139 ? 1.931 -8.572 -1.718 1.00 95.69 139 ARG A C 1
ATOM 1074 O O . ARG A 1 139 ? 2.664 -9.505 -1.406 1.00 95.69 139 ARG A O 1
ATOM 1081 N N . LEU A 1 140 ? 1.427 -7.711 -0.844 1.00 93.94 140 LEU A N 1
ATOM 1082 C CA . LEU A 1 140 ? 1.553 -7.798 0.604 1.00 93.94 140 LEU A CA 1
ATOM 1083 C C . LEU A 1 140 ? 0.208 -8.221 1.179 1.00 93.94 140 LEU A C 1
ATOM 1085 O O . LEU A 1 140 ? -0.726 -7.422 1.223 1.00 93.94 140 LEU A O 1
ATOM 1089 N N . ASP A 1 141 ? 0.121 -9.465 1.631 1.00 92.81 141 ASP A N 1
ATOM 1090 C CA . ASP A 1 141 ? -1.064 -9.993 2.295 1.00 92.81 141 ASP A CA 1
ATOM 1091 C C . ASP A 1 141 ? -0.869 -9.965 3.807 1.00 92.81 141 ASP A C 1
ATOM 1093 O O . ASP A 1 141 ? -0.019 -10.663 4.363 1.00 92.81 141 ASP A O 1
ATOM 1097 N N . MET A 1 142 ? -1.693 -9.175 4.484 1.00 91.31 142 MET A N 1
ATOM 1098 C CA . MET A 1 142 ? -1.704 -9.058 5.933 1.00 91.31 142 MET A CA 1
ATOM 1099 C C . MET A 1 142 ? -2.914 -9.784 6.501 1.00 91.31 142 MET A C 1
ATOM 1101 O O . MET A 1 142 ? -4.057 -9.433 6.203 1.00 91.31 142 MET A O 1
ATOM 1105 N N . LYS A 1 143 ? -2.673 -10.763 7.374 1.00 90.88 143 LYS A N 1
ATOM 1106 C CA . LYS A 1 143 ? -3.720 -11.325 8.233 1.00 90.88 143 LYS A CA 1
ATOM 1107 C C . LYS A 1 143 ? -3.880 -10.429 9.456 1.00 90.88 143 LYS A C 1
ATOM 1109 O O . LYS A 1 143 ? -2.890 -10.110 10.111 1.00 90.88 143 LYS A O 1
ATOM 1114 N N . LEU A 1 144 ? -5.110 -10.042 9.770 1.00 90.38 144 LEU A N 1
ATOM 1115 C CA . LEU A 1 144 ? -5.435 -9.152 10.881 1.00 90.38 144 LEU A CA 1
ATOM 1116 C C . LEU A 1 144 ? -6.082 -9.947 12.021 1.00 90.38 144 LEU A C 1
ATOM 1118 O O . LEU A 1 144 ? -6.932 -10.801 11.778 1.00 90.38 144 LEU A O 1
ATOM 1122 N N . ARG A 1 145 ? -5.687 -9.650 13.263 1.00 89.31 145 ARG A N 1
ATOM 1123 C CA . ARG A 1 145 ? -6.270 -10.232 14.484 1.00 89.31 145 ARG A CA 1
ATOM 1124 C C . ARG A 1 145 ? -7.663 -9.685 14.769 1.00 89.31 145 ARG A C 1
ATOM 1126 O O . ARG A 1 145 ? -8.540 -10.428 15.197 1.00 89.31 145 ARG A O 1
ATOM 1133 N N . ASP A 1 146 ? -7.844 -8.394 14.508 1.00 86.94 146 ASP A N 1
ATOM 1134 C CA . ASP A 1 146 ? -9.040 -7.644 14.865 1.00 86.94 146 ASP A CA 1
ATOM 1135 C C . ASP A 1 146 ? -9.713 -7.052 13.628 1.00 86.94 146 ASP A C 1
ATOM 1137 O O . ASP A 1 146 ? -9.072 -6.738 12.620 1.00 86.94 146 ASP A O 1
ATOM 1141 N N . LYS A 1 147 ? -11.023 -6.821 13.737 1.00 87.50 147 LYS A N 1
ATOM 1142 C CA . LYS A 1 147 ? -11.755 -6.020 12.758 1.00 87.50 147 LYS A CA 1
ATOM 1143 C C . LYS A 1 147 ? -11.391 -4.546 12.930 1.00 87.50 147 LYS A C 1
ATOM 1145 O O . LYS A 1 147 ? -11.700 -3.923 13.948 1.00 87.50 147 LYS A O 1
ATOM 1150 N N . VAL A 1 148 ? -10.749 -3.986 11.915 1.00 89.12 148 VAL A N 1
ATOM 1151 C CA . VAL A 1 148 ? -10.209 -2.623 11.920 1.00 89.12 148 VAL A CA 1
ATOM 1152 C C . VAL A 1 148 ? -10.606 -1.881 10.652 1.00 89.12 148 VAL A C 1
ATOM 1154 O O . VAL A 1 148 ? -10.845 -2.485 9.612 1.00 89.12 148 VAL A O 1
ATOM 1157 N N . ALA A 1 149 ? -10.643 -0.561 10.735 1.00 89.12 149 ALA A N 1
ATOM 1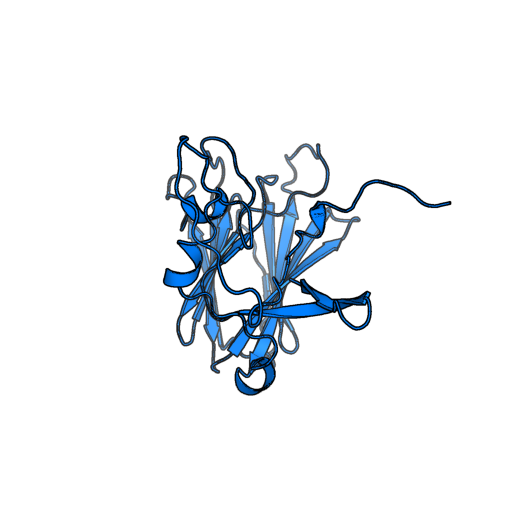158 C CA . ALA A 1 149 ? -10.583 0.301 9.571 1.00 89.12 149 ALA A CA 1
ATOM 1159 C C . ALA A 1 149 ? -9.127 0.725 9.341 1.00 89.12 149 ALA A C 1
ATOM 1161 O O . ALA A 1 149 ? -8.354 0.849 10.298 1.00 89.12 149 ALA A O 1
ATOM 1162 N N . TYR A 1 150 ? -8.753 0.955 8.086 1.00 88.31 150 TYR A N 1
ATOM 1163 C CA . TYR A 1 150 ? -7.385 1.315 7.718 1.00 88.31 150 TYR A CA 1
ATOM 1164 C C . TYR A 1 150 ? -7.311 2.696 7.066 1.00 88.31 150 TYR A C 1
ATOM 1166 O O . TYR A 1 150 ? -8.248 3.149 6.412 1.00 88.31 150 TYR A O 1
ATOM 1174 N N . ASN A 1 151 ? -6.175 3.358 7.230 1.00 88.56 151 ASN A N 1
ATOM 1175 C CA . ASN A 1 151 ? -5.788 4.561 6.510 1.00 88.56 151 ASN A CA 1
ATOM 1176 C C . ASN A 1 151 ? -4.427 4.313 5.872 1.00 88.56 151 ASN A C 1
ATOM 1178 O O . ASN A 1 151 ? -3.548 3.796 6.547 1.00 88.56 151 ASN A O 1
ATOM 1182 N N . THR A 1 152 ? -4.225 4.709 4.619 1.00 86.00 152 THR A N 1
ATOM 1183 C CA . THR A 1 152 ? -2.895 4.662 3.998 1.00 86.00 152 THR A CA 1
ATOM 1184 C C . THR A 1 152 ? -2.381 6.072 3.804 1.00 86.00 152 THR A C 1
ATOM 1186 O O . THR A 1 152 ? -3.005 6.857 3.092 1.00 86.00 152 THR A O 1
ATOM 1189 N N . ASP A 1 153 ? -1.258 6.405 4.422 1.00 85.25 153 ASP A N 1
ATOM 1190 C CA . ASP A 1 153 ? -0.515 7.638 4.195 1.00 85.25 153 ASP A CA 1
ATOM 1191 C C . ASP A 1 153 ? 0.829 7.361 3.524 1.00 85.25 153 ASP A C 1
ATOM 1193 O O . ASP A 1 153 ? 1.259 6.209 3.436 1.00 85.25 153 ASP A O 1
ATOM 1197 N N . PHE A 1 154 ? 1.478 8.407 3.019 1.00 82.88 154 PHE A N 1
ATOM 1198 C CA . PHE A 1 154 ? 2.786 8.285 2.389 1.00 82.88 154 PHE A CA 1
ATOM 1199 C C . PHE A 1 154 ? 3.756 9.347 2.898 1.00 82.88 154 PHE A C 1
ATOM 1201 O O . PHE A 1 154 ? 3.423 10.526 3.003 1.00 82.88 154 PHE A O 1
ATOM 1208 N N . ALA A 1 155 ? 4.984 8.922 3.166 1.00 83.88 155 ALA A N 1
ATOM 1209 C CA . ALA A 1 155 ? 6.106 9.794 3.470 1.00 83.88 155 ALA A CA 1
ATOM 1210 C C . ALA A 1 155 ? 7.215 9.582 2.436 1.00 83.88 155 ALA A C 1
ATOM 1212 O O . ALA A 1 155 ? 7.363 8.492 1.885 1.00 83.88 155 ALA A O 1
ATOM 1213 N N . MET A 1 156 ? 7.985 10.633 2.168 1.00 77.75 156 MET A N 1
ATOM 1214 C CA . MET A 1 156 ? 9.155 10.570 1.298 1.00 77.75 156 MET A CA 1
ATOM 1215 C C . MET A 1 156 ? 10.376 11.062 2.064 1.00 77.75 156 MET A C 1
ATOM 1217 O O . MET A 1 156 ? 10.332 12.118 2.698 1.00 77.75 156 MET A O 1
ATOM 1221 N N . GLU A 1 157 ? 11.469 10.318 1.962 1.00 78.19 157 GLU A N 1
ATOM 1222 C CA . GLU A 1 157 ? 12.757 10.688 2.534 1.00 78.19 157 GLU A CA 1
ATOM 1223 C C . GLU A 1 157 ? 13.719 11.043 1.393 1.00 78.19 157 GLU A C 1
ATOM 1225 O O . GLU A 1 157 ? 14.247 10.192 0.681 1.00 78.19 157 GLU A O 1
ATOM 1230 N N . ASN A 1 158 ? 13.910 12.353 1.194 1.00 64.31 158 ASN A N 1
ATOM 1231 C CA . ASN A 1 158 ? 14.611 12.918 0.032 1.00 64.31 158 ASN A CA 1
ATOM 1232 C C . ASN A 1 158 ? 16.090 12.524 -0.080 1.00 64.31 158 ASN A C 1
ATOM 1234 O O . ASN A 1 158 ? 16.666 12.678 -1.152 1.00 64.31 158 ASN A O 1
ATOM 1238 N N . GLN A 1 159 ? 16.727 12.093 1.010 1.00 60.31 159 GLN A N 1
ATOM 1239 C CA . GLN A 1 159 ? 18.153 11.756 0.995 1.00 60.31 159 GLN A CA 1
ATOM 1240 C C . GLN A 1 159 ? 18.429 10.408 0.316 1.00 60.31 159 GLN A C 1
ATOM 1242 O O . GLN A 1 159 ? 19.512 10.231 -0.231 1.00 60.31 159 GLN A O 1
ATOM 1247 N N . GLU A 1 160 ? 17.441 9.510 0.292 1.00 61.56 160 GLU A N 1
ATOM 1248 C CA . GLU A 1 160 ? 17.582 8.136 -0.215 1.00 61.56 160 GLU A CA 1
ATOM 1249 C C . GLU A 1 160 ? 16.556 7.804 -1.313 1.00 61.56 160 GLU A C 1
ATOM 1251 O O . GLU A 1 160 ? 16.518 6.688 -1.820 1.00 61.56 160 GLU A O 1
ATOM 1256 N N . MET A 1 161 ? 15.742 8.788 -1.731 1.00 79.88 161 MET A N 1
ATOM 1257 C CA . MET A 1 161 ? 14.630 8.590 -2.677 1.00 79.88 161 MET A CA 1
ATOM 1258 C C . MET A 1 161 ? 13.693 7.460 -2.227 1.00 79.88 161 MET A C 1
ATOM 1260 O O . MET A 1 161 ? 13.154 6.695 -3.028 1.00 79.88 161 MET A O 1
ATOM 1264 N N . THR A 1 162 ? 13.491 7.387 -0.916 1.00 86.38 162 THR A N 1
ATOM 1265 C CA . THR A 1 162 ? 12.700 6.355 -0.265 1.00 86.38 162 THR A CA 1
ATOM 1266 C C . THR A 1 162 ? 11.257 6.814 -0.134 1.00 86.38 162 THR A C 1
ATOM 1268 O O . THR A 1 162 ? 10.977 7.917 0.348 1.00 86.38 162 THR A O 1
ATOM 1271 N N . ILE A 1 163 ? 10.327 5.955 -0.541 1.00 88.19 163 ILE A N 1
ATOM 1272 C CA . ILE A 1 163 ? 8.890 6.133 -0.340 1.00 88.19 163 ILE A CA 1
ATOM 1273 C C . ILE A 1 163 ? 8.452 5.181 0.767 1.00 88.19 163 ILE A C 1
ATOM 1275 O O . ILE A 1 163 ? 8.707 3.983 0.699 1.00 88.19 163 ILE A O 1
ATOM 1279 N N . LYS A 1 164 ? 7.749 5.704 1.769 1.00 90.81 164 LYS A N 1
ATOM 1280 C CA . LYS A 1 164 ? 7.159 4.917 2.853 1.00 90.81 164 LYS A CA 1
ATOM 1281 C C . LYS A 1 164 ? 5.651 4.981 2.764 1.00 90.81 164 LYS A C 1
ATOM 1283 O O . LYS A 1 164 ? 5.083 6.066 2.849 1.00 90.81 164 LYS A O 1
ATOM 1288 N N . TYR A 1 165 ? 4.998 3.838 2.631 1.00 91.69 165 TYR A N 1
ATOM 1289 C CA . TYR A 1 165 ? 3.575 3.717 2.923 1.00 91.69 165 TYR A CA 1
ATOM 1290 C C . TYR A 1 165 ? 3.400 3.485 4.408 1.00 91.69 165 TYR A C 1
ATOM 1292 O O . TYR A 1 165 ? 4.056 2.622 4.976 1.00 91.69 165 TYR A O 1
ATOM 1300 N N . ILE A 1 166 ? 2.506 4.247 5.025 1.00 90.88 166 ILE A N 1
ATOM 1301 C CA . ILE A 1 166 ? 2.160 4.138 6.437 1.00 90.88 166 ILE A CA 1
ATOM 1302 C C . ILE A 1 166 ? 0.685 3.768 6.497 1.00 90.88 166 ILE A C 1
ATOM 1304 O O . ILE A 1 166 ? -0.196 4.604 6.301 1.00 90.88 166 ILE A O 1
ATOM 1308 N N . VAL A 1 167 ? 0.411 2.493 6.731 1.00 91.00 167 VAL A N 1
ATOM 1309 C CA . VAL A 1 167 ? -0.939 1.956 6.860 1.00 91.00 167 VAL A CA 1
ATOM 1310 C C . VAL A 1 167 ? -1.322 1.940 8.332 1.00 91.00 167 VAL A C 1
ATOM 1312 O O . VAL A 1 167 ? -0.932 1.041 9.068 1.00 91.00 167 VAL A O 1
ATOM 1315 N N . GLY A 1 168 ? -2.059 2.954 8.772 1.00 90.81 168 GLY A N 1
ATOM 1316 C CA . GLY A 1 168 ? -2.568 3.050 10.136 1.00 90.81 168 GLY A CA 1
ATOM 1317 C C . GLY A 1 168 ? -3.864 2.265 10.313 1.00 90.81 168 GLY A C 1
ATOM 1318 O O . GLY A 1 168 ? -4.767 2.350 9.481 1.00 90.81 168 GLY A O 1
ATOM 1319 N N . PHE A 1 169 ? -3.989 1.548 11.427 1.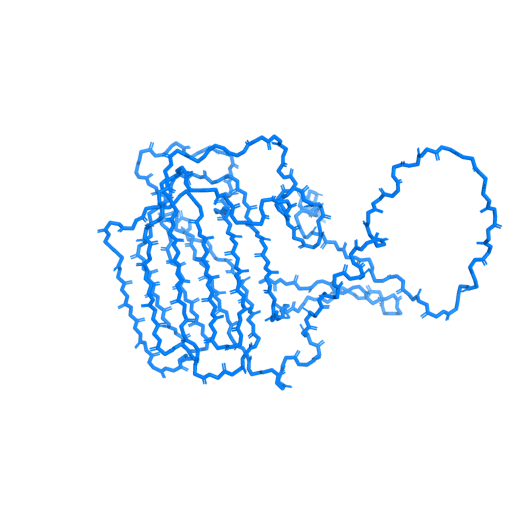00 89.50 169 PHE A N 1
ATOM 1320 C CA . PHE A 1 169 ? -5.190 0.801 11.787 1.00 89.50 169 PHE A CA 1
ATOM 1321 C C . PHE A 1 169 ? -5.912 1.433 12.978 1.00 89.50 169 PHE A C 1
ATOM 1323 O O . PHE A 1 169 ? -5.295 1.864 13.955 1.00 89.50 169 PHE A O 1
ATOM 1330 N N . LYS A 1 170 ? -7.247 1.431 12.927 1.00 89.19 170 LYS A N 1
ATOM 1331 C CA . LYS A 1 170 ? -8.111 1.778 14.063 1.00 89.19 170 LYS A CA 1
ATOM 1332 C C . LYS A 1 170 ? -9.215 0.741 14.250 1.00 89.19 170 LYS A C 1
ATOM 1334 O O . LYS A 1 170 ? -9.774 0.284 13.255 1.00 89.19 170 LYS A O 1
ATOM 1339 N N . PRO A 1 171 ? -9.602 0.410 15.494 1.00 88.06 171 PRO A N 1
ATOM 1340 C CA . PRO A 1 171 ? -10.819 -0.356 15.743 1.00 88.06 171 PRO A CA 1
ATOM 1341 C C . PRO A 1 171 ? -12.031 0.317 15.087 1.00 88.06 171 PRO A C 1
ATOM 1343 O O . PRO A 1 171 ? -12.164 1.541 15.158 1.00 88.06 171 PRO A O 1
ATOM 1346 N N . ILE A 1 172 ? -12.935 -0.467 14.489 1.00 82.75 172 ILE A N 1
ATOM 1347 C CA . ILE A 1 172 ? -14.111 0.063 13.765 1.00 82.75 172 ILE A CA 1
ATOM 1348 C C . ILE A 1 172 ? -14.918 1.024 14.638 1.00 82.75 172 ILE A C 1
ATOM 1350 O O . ILE A 1 172 ? -15.334 2.085 14.183 1.00 82.75 172 ILE A O 1
ATOM 1354 N N . GLU A 1 173 ? -15.102 0.690 15.915 1.00 81.00 173 GLU A N 1
ATOM 1355 C CA . GLU A 1 173 ? -15.865 1.507 16.862 1.00 81.00 173 GLU A CA 1
ATOM 1356 C C . GLU A 1 173 ? -15.297 2.918 17.030 1.00 81.00 173 GLU A C 1
ATOM 1358 O O . GLU A 1 173 ? -16.058 3.869 17.188 1.00 81.00 173 GLU A O 1
ATOM 1363 N N . GLN A 1 174 ? -13.975 3.059 16.920 1.00 79.25 174 GLN A N 1
ATOM 1364 C CA . GLN A 1 174 ? -13.271 4.339 16.985 1.00 79.25 174 GLN A CA 1
ATOM 1365 C C . GLN A 1 174 ? -13.231 5.053 15.625 1.00 79.25 174 GLN A C 1
ATOM 1367 O O . GLN A 1 174 ? -12.913 6.240 15.561 1.00 79.25 174 GLN A O 1
ATOM 1372 N N . ALA A 1 175 ? -13.556 4.348 14.538 1.00 71.50 175 ALA A N 1
ATOM 1373 C CA . ALA A 1 175 ? -13.592 4.882 13.183 1.00 71.50 175 ALA A CA 1
ATOM 1374 C C . ALA A 1 175 ? -14.990 5.356 12.744 1.00 71.50 175 ALA A C 1
ATOM 1376 O O . ALA A 1 175 ? -15.066 6.083 11.763 1.00 71.50 175 ALA A O 1
ATOM 1377 N N . LYS A 1 176 ? -16.078 5.023 13.460 1.00 62.84 176 LYS A N 1
ATOM 1378 C CA . LYS A 1 176 ? -17.489 5.238 13.046 1.00 62.84 176 LYS A CA 1
ATOM 1379 C C . LYS A 1 176 ? -17.852 6.642 12.517 1.00 62.84 176 LYS A C 1
ATOM 1381 O O . LYS A 1 176 ? -18.759 6.744 11.705 1.00 62.84 176 LYS A O 1
ATOM 1386 N N . GLY A 1 177 ? -17.166 7.711 12.934 1.00 61.16 177 GLY A N 1
ATOM 1387 C CA . GLY A 1 177 ? -17.398 9.082 12.431 1.00 61.16 177 GLY A CA 1
ATOM 1388 C C . GLY A 1 177 ? -16.579 9.482 11.191 1.00 61.16 177 GLY A C 1
ATOM 1389 O O . GLY A 1 177 ? -16.902 10.464 10.529 1.00 61.16 177 GLY A O 1
ATOM 1390 N N . ASN A 1 178 ? -15.531 8.721 10.871 1.00 60.44 178 ASN A N 1
ATOM 1391 C CA . ASN A 1 178 ? -14.607 8.947 9.752 1.00 60.44 178 ASN A CA 1
ATOM 1392 C C . ASN A 1 178 ? -14.509 7.724 8.824 1.00 60.44 178 ASN A C 1
ATOM 1394 O O . ASN A 1 178 ? -13.622 7.671 7.970 1.00 60.44 178 ASN A O 1
ATOM 1398 N N . LEU A 1 179 ? -15.390 6.741 9.026 1.00 61.38 179 LEU A N 1
ATOM 1399 C CA . LEU A 1 179 ? -15.495 5.543 8.217 1.00 61.38 179 LEU A CA 1
ATOM 1400 C C . LEU A 1 179 ? -16.209 5.909 6.924 1.00 61.38 179 LEU A C 1
ATOM 1402 O O . LEU A 1 179 ? -17.304 6.471 6.948 1.00 61.38 179 LEU A O 1
ATOM 1406 N N . TYR A 1 180 ? -15.579 5.606 5.797 1.00 64.25 180 TYR A N 1
ATOM 1407 C CA . TYR A 1 180 ? -16.180 5.853 4.498 1.00 64.25 180 TYR A CA 1
ATOM 1408 C C . TYR A 1 180 ? -16.552 4.536 3.831 1.00 64.25 180 TYR A C 1
ATOM 1410 O O . TYR A 1 180 ? -15.718 3.839 3.250 1.00 64.25 180 TYR A O 1
ATOM 1418 N N . GLU A 1 181 ? -17.837 4.221 3.923 1.00 54.91 181 GLU A N 1
ATOM 1419 C CA . GLU A 1 181 ? -18.504 3.176 3.158 1.00 54.91 181 GLU A CA 1
ATOM 1420 C C . GLU A 1 181 ? -18.947 3.808 1.828 1.00 54.91 181 GLU A C 1
ATOM 1422 O O . GLU A 1 181 ? -19.615 4.842 1.816 1.00 54.91 181 GLU A O 1
ATOM 1427 N N . LEU A 1 182 ? -18.503 3.259 0.696 1.00 47.44 182 LEU A N 1
ATOM 1428 C CA . LEU A 1 182 ? -19.092 3.600 -0.600 1.00 47.44 182 LEU A CA 1
ATOM 1429 C C . LEU A 1 182 ? -20.035 2.453 -0.885 1.00 47.44 182 LEU A C 1
ATOM 1431 O O . LEU A 1 182 ? -19.590 1.312 -0.962 1.00 47.44 182 LEU A O 1
ATOM 1435 N N . ASP A 1 183 ? -21.310 2.782 -0.994 1.00 41.66 183 ASP A N 1
ATOM 1436 C CA . ASP A 1 183 ? -22.284 1.891 -1.593 1.00 41.66 183 ASP A CA 1
ATOM 1437 C C . ASP A 1 183 ? -22.078 1.968 -3.108 1.00 41.66 183 ASP A C 1
ATOM 1439 O O . ASP A 1 183 ? -22.043 3.077 -3.658 1.00 41.66 183 ASP A O 1
ATOM 1443 N N . ASP A 1 184 ? -21.911 0.835 -3.787 1.00 38.00 184 ASP A N 1
ATOM 1444 C CA . ASP A 1 184 ? -21.693 0.805 -5.241 1.00 38.00 184 ASP A CA 1
ATOM 1445 C C . ASP A 1 184 ? -22.855 1.472 -6.005 1.00 38.00 184 ASP A C 1
ATOM 1447 O O . ASP A 1 184 ? -22.657 2.046 -7.080 1.00 38.00 184 ASP A O 1
ATOM 1451 N N . GLU A 1 185 ? -24.053 1.505 -5.412 1.00 39.72 185 GLU A N 1
ATOM 1452 C CA . GLU A 1 185 ? -25.220 2.229 -5.929 1.00 39.72 185 GLU A CA 1
ATOM 1453 C C . GLU A 1 185 ? -25.026 3.758 -5.940 1.00 39.72 185 GLU A C 1
ATOM 1455 O O . GLU A 1 185 ? -25.487 4.438 -6.858 1.00 39.72 185 GLU A O 1
ATOM 1460 N N . LYS A 1 186 ? -24.276 4.326 -4.984 1.00 36.44 186 LYS A N 1
ATOM 1461 C CA . LYS A 1 186 ? -24.032 5.782 -4.892 1.00 36.44 186 LYS A CA 1
ATOM 1462 C C . LYS A 1 186 ? -22.978 6.289 -5.879 1.00 36.44 186 LYS A C 1
ATOM 1464 O O . LYS A 1 186 ? -22.893 7.493 -6.109 1.00 36.44 186 LYS A O 1
ATOM 1469 N N . LEU A 1 187 ? -22.193 5.395 -6.482 1.00 36.75 187 LEU A N 1
ATOM 1470 C CA . LEU A 1 187 ? -21.230 5.734 -7.536 1.00 36.75 187 LEU A CA 1
ATOM 1471 C C . LEU A 1 187 ? -21.871 5.837 -8.925 1.00 36.75 187 LEU A C 1
ATOM 1473 O O . LEU A 1 187 ? -21.271 6.438 -9.813 1.00 36.75 187 LEU A O 1
ATOM 1477 N N . GLN A 1 188 ? -23.080 5.300 -9.125 1.00 38.31 188 GLN A N 1
ATOM 1478 C CA . GLN A 1 188 ? -23.771 5.392 -10.417 1.00 38.31 188 GLN A CA 1
ATOM 1479 C C . GLN A 1 188 ? -24.259 6.818 -10.725 1.00 38.31 188 GLN A C 1
ATOM 1481 O O . GLN A 1 188 ? -24.348 7.185 -11.892 1.00 38.31 188 GLN A O 1
ATOM 1486 N N . GLY A 1 189 ? -24.502 7.642 -9.697 1.00 34.88 189 GLY A N 1
ATOM 1487 C CA . GLY A 1 189 ? -24.956 9.034 -9.839 1.00 34.88 189 GLY A CA 1
ATOM 1488 C C . GLY A 1 189 ? -23.851 10.097 -9.908 1.00 34.88 189 GLY A C 1
ATOM 1489 O O . GLY A 1 189 ? -24.165 11.278 -9.997 1.00 34.88 189 GLY A O 1
ATOM 1490 N N . LEU A 1 190 ? -22.572 9.707 -9.831 1.00 34.69 190 LEU A N 1
ATOM 1491 C CA . LEU A 1 190 ? -21.420 10.627 -9.885 1.00 34.69 190 LEU A CA 1
ATOM 1492 C C . LEU A 1 190 ? -20.626 10.532 -11.194 1.00 34.69 190 LEU A C 1
ATOM 1494 O O . LEU A 1 190 ? -19.585 11.175 -11.330 1.00 34.69 190 LEU A O 1
ATOM 1498 N N . SER A 1 191 ? -21.117 9.764 -12.172 1.00 29.78 191 SER A N 1
ATOM 1499 C CA . SER A 1 191 ? -20.675 9.950 -13.551 1.00 29.78 191 SER A CA 1
ATOM 1500 C C . SER A 1 191 ? -21.047 11.376 -13.963 1.00 29.78 191 SER A C 1
ATOM 1502 O O . SER A 1 191 ? -22.217 11.734 -13.830 1.00 29.78 191 SER A O 1
ATOM 1504 N N . PRO A 1 192 ? -20.111 12.209 -14.448 1.00 32.03 192 PRO A N 1
ATOM 1505 C CA . PRO A 1 192 ? -20.517 13.407 -15.154 1.00 32.03 192 PRO A CA 1
ATOM 1506 C C . PRO A 1 192 ? -21.349 12.939 -16.346 1.00 32.03 192 PRO A C 1
ATOM 1508 O O . PRO A 1 192 ? -20.838 12.230 -17.216 1.00 32.03 192 PRO A O 1
ATOM 1511 N N . ASP A 1 193 ? -22.632 13.297 -16.350 1.00 32.31 193 ASP A N 1
ATOM 1512 C CA . ASP A 1 193 ? -23.450 13.267 -17.552 1.00 32.31 193 ASP A CA 1
ATOM 1513 C C . ASP A 1 193 ? -22.697 14.094 -18.593 1.00 32.31 193 ASP A C 1
ATOM 1515 O O . ASP A 1 193 ? -22.662 15.328 -18.553 1.00 32.31 193 ASP A O 1
ATOM 1519 N N . ILE A 1 194 ? -22.012 13.412 -19.509 1.00 33.38 194 ILE A N 1
ATOM 1520 C CA . ILE A 1 194 ? -21.536 14.042 -20.729 1.00 33.38 194 ILE A CA 1
ATOM 1521 C C . ILE A 1 194 ? -22.804 14.235 -21.547 1.00 33.38 194 ILE A C 1
ATOM 1523 O O . ILE A 1 194 ? -23.235 13.336 -22.265 1.00 33.38 194 ILE A O 1
ATOM 1527 N N . GLY A 1 195 ? -23.432 15.391 -21.329 1.00 28.64 195 GLY A N 1
ATOM 1528 C CA . GLY A 1 195 ? -24.702 15.770 -21.919 1.00 28.64 195 GLY A CA 1
ATOM 1529 C C . GLY A 1 195 ? -24.743 15.479 -23.416 1.00 28.64 195 GLY A C 1
ATOM 1530 O O . GLY A 1 195 ? -24.042 16.107 -24.210 1.00 28.64 195 GLY A O 1
ATOM 1531 N N . GLY A 1 196 ? -25.603 14.534 -23.784 1.00 25.62 196 GLY A N 1
ATOM 1532 C CA . GLY A 1 196 ? -26.300 14.531 -25.060 1.00 25.62 196 GLY A CA 1
ATOM 1533 C C . GLY A 1 196 ? -27.636 15.227 -24.830 1.00 25.62 196 GLY A C 1
ATOM 1534 O O . GLY A 1 196 ? -28.351 14.866 -23.904 1.00 25.62 196 GLY A O 1
ATOM 1535 N N . GLY A 1 197 ? -27.894 16.273 -25.608 1.00 28.58 197 GLY A N 1
ATOM 1536 C CA . GLY A 1 197 ? -28.936 17.268 -25.381 1.00 28.58 197 GLY A CA 1
ATOM 1537 C C . GLY A 1 197 ? -30.385 16.790 -25.232 1.00 28.58 197 GLY A C 1
ATOM 1538 O O . GLY A 1 197 ? -30.773 15.720 -25.692 1.00 28.58 197 GLY A O 1
ATOM 1539 N N . GLU A 1 198 ? -31.130 17.766 -24.708 1.00 32.41 198 GLU A N 1
ATOM 1540 C CA . GLU A 1 198 ? -32.557 18.081 -24.858 1.00 32.41 198 GLU A CA 1
ATOM 1541 C C . GLU A 1 198 ? -33.519 17.582 -23.765 1.00 32.41 198 GLU A C 1
ATOM 1543 O O . GLU A 1 198 ? -33.895 16.419 -23.693 1.00 32.41 198 GLU A O 1
ATOM 1548 N N . ASP A 1 199 ? -33.908 18.576 -22.953 1.00 37.66 199 ASP A N 1
ATOM 1549 C CA . ASP A 1 199 ? -35.172 18.776 -22.247 1.00 37.66 199 ASP A CA 1
ATOM 1550 C C . ASP A 1 199 ? -35.679 17.682 -21.296 1.00 37.66 199 ASP A C 1
ATOM 1552 O O . ASP A 1 199 ? -36.231 16.671 -21.706 1.00 37.66 199 ASP A O 1
ATOM 1556 N N . GLU A 1 200 ? -35.647 17.983 -19.993 1.00 32.56 200 GLU A N 1
ATOM 1557 C CA . GLU A 1 200 ? -36.883 18.082 -19.202 1.00 32.56 200 GLU A CA 1
ATOM 1558 C C . GLU A 1 200 ? -36.611 18.752 -17.844 1.00 32.56 200 GLU A C 1
ATOM 1560 O O . GLU A 1 200 ? -35.829 18.285 -17.013 1.00 32.56 200 GLU A O 1
ATOM 1565 N N . GLU A 1 201 ? -37.293 19.876 -17.615 1.00 40.62 201 GLU A N 1
ATOM 1566 C CA . GLU A 1 201 ? -37.438 20.506 -16.308 1.00 40.62 201 GLU A CA 1
ATOM 1567 C C . GLU A 1 201 ? -38.062 19.520 -15.311 1.00 40.62 201 GLU A C 1
ATOM 1569 O O . GLU A 1 201 ? -39.244 19.186 -15.402 1.00 40.62 201 GLU A O 1
ATOM 1574 N N . LYS A 1 202 ? -37.313 19.140 -14.274 1.00 30.67 202 LYS A N 1
ATOM 1575 C CA . LYS A 1 202 ? -37.904 18.823 -12.970 1.00 30.67 202 LYS A CA 1
ATOM 1576 C C . LYS A 1 202 ? -37.138 19.554 -11.883 1.00 30.67 202 LYS A C 1
ATOM 1578 O O . LYS A 1 202 ? -35.990 19.239 -11.582 1.00 30.67 202 LYS A O 1
ATOM 1583 N N . LEU A 1 203 ? -37.816 20.550 -11.309 1.00 31.38 203 LEU A N 1
ATOM 1584 C CA . LEU A 1 203 ? -37.470 21.163 -10.035 1.00 31.38 203 LEU A CA 1
ATOM 1585 C C . LEU A 1 203 ? -37.208 20.056 -9.005 1.00 31.38 203 LEU A C 1
ATOM 1587 O O . LEU A 1 203 ? -38.131 19.340 -8.618 1.00 31.38 203 LEU A O 1
ATOM 1591 N N . PHE A 1 204 ? -35.966 19.951 -8.541 1.00 28.45 204 PHE A N 1
ATOM 1592 C CA . PHE A 1 204 ? -35.669 19.307 -7.270 1.00 28.45 204 PHE A CA 1
ATOM 1593 C C . PHE A 1 204 ? -35.805 20.351 -6.162 1.00 28.45 204 PHE A C 1
ATOM 1595 O O . PHE A 1 204 ? -35.137 21.385 -6.174 1.00 28.45 204 PHE A O 1
ATOM 1602 N N . ASP A 1 205 ? -36.713 20.071 -5.230 1.00 25.61 205 ASP A N 1
ATOM 1603 C CA . ASP A 1 205 ? -36.919 20.818 -3.994 1.00 25.61 205 ASP A CA 1
ATOM 1604 C C . ASP A 1 205 ? -35.626 20.789 -3.157 1.00 25.61 205 ASP A C 1
ATOM 1606 O O . ASP A 1 205 ? -35.129 19.734 -2.758 1.00 25.61 205 ASP A O 1
ATOM 1610 N N . SER A 1 206 ? -35.016 21.960 -2.983 1.00 30.22 206 SER A N 1
ATOM 1611 C CA . SER A 1 206 ? -33.631 22.143 -2.552 1.00 30.22 206 SER A CA 1
ATOM 1612 C C . SER A 1 206 ? -33.509 22.393 -1.046 1.00 30.22 206 SER A C 1
ATOM 1614 O O . SER A 1 206 ? -32.975 23.428 -0.638 1.00 30.22 206 SER A O 1
ATOM 1616 N N . THR A 1 207 ? -34.011 21.486 -0.203 1.00 25.72 207 THR A N 1
ATOM 1617 C CA . THR A 1 207 ? -33.969 21.696 1.260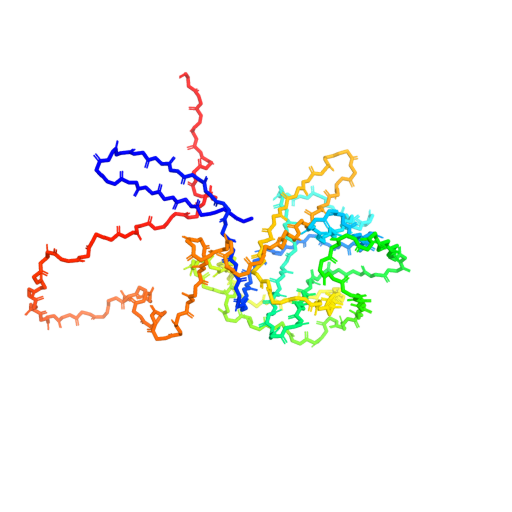 1.00 25.72 207 THR A CA 1
ATOM 1618 C C . THR A 1 207 ? -33.317 20.605 2.113 1.00 25.72 207 THR A C 1
ATOM 1620 O O . THR A 1 207 ? -33.146 20.849 3.303 1.00 25.72 207 THR A O 1
ATOM 1623 N N . GLU A 1 208 ? -32.821 19.484 1.567 1.00 26.62 208 GLU A N 1
ATOM 1624 C CA . GLU A 1 208 ? -32.238 18.424 2.428 1.00 26.62 208 GLU A CA 1
ATOM 1625 C C . GLU A 1 208 ? -30.832 17.909 2.092 1.00 26.62 208 GLU A C 1
ATOM 1627 O O . GLU A 1 208 ? -30.302 17.080 2.828 1.00 26.62 208 GLU A O 1
ATOM 1632 N N . PHE A 1 209 ? -30.142 18.436 1.080 1.00 25.28 209 PHE A N 1
ATOM 1633 C CA . PHE A 1 209 ? -28.764 18.015 0.810 1.00 25.28 209 PHE A CA 1
ATOM 1634 C C . PHE A 1 209 ? -27.858 19.216 0.575 1.00 25.28 209 PHE A C 1
ATOM 1636 O O . PHE A 1 209 ? -27.864 19.820 -0.494 1.00 25.28 209 PHE A O 1
ATOM 1643 N N . ALA A 1 210 ? -27.042 19.549 1.578 1.00 22.52 210 ALA A N 1
ATOM 1644 C CA . ALA A 1 210 ? -25.851 20.349 1.337 1.00 22.52 210 ALA A CA 1
ATOM 1645 C C . ALA A 1 210 ? -24.882 19.487 0.505 1.00 22.52 210 ALA A C 1
ATOM 1647 O O . ALA A 1 210 ? -24.478 18.419 0.979 1.00 22.52 210 ALA A O 1
ATOM 1648 N N . PRO A 1 211 ? -24.514 19.883 -0.725 1.00 23.55 211 PRO A N 1
ATOM 1649 C CA . PRO A 1 211 ? -23.528 19.143 -1.493 1.00 23.55 211 PRO A CA 1
ATOM 1650 C C . PRO A 1 211 ? -22.187 19.218 -0.758 1.00 23.55 211 PRO A C 1
ATOM 1652 O O . PRO A 1 211 ? -21.581 20.283 -0.642 1.00 23.55 211 PRO A O 1
ATOM 1655 N N . VAL A 1 212 ? -21.713 18.082 -0.243 1.00 29.42 212 VAL A N 1
ATOM 1656 C CA . VAL A 1 212 ? -20.327 17.961 0.213 1.00 29.42 212 VAL A CA 1
ATOM 1657 C C . VAL A 1 212 ? -19.470 17.885 -1.045 1.00 29.42 212 VAL A C 1
ATOM 1659 O O . VAL A 1 212 ? -19.375 16.842 -1.686 1.00 29.42 212 VAL A O 1
ATOM 1662 N N . ILE A 1 213 ? -18.901 19.021 -1.438 1.00 27.73 213 ILE A N 1
ATOM 1663 C CA . ILE A 1 213 ? -17.961 19.103 -2.554 1.00 27.73 213 ILE A CA 1
ATOM 1664 C C . ILE A 1 213 ? -16.608 18.616 -2.043 1.00 27.73 213 ILE A C 1
ATOM 1666 O O . ILE A 1 213 ? -16.019 19.205 -1.134 1.00 27.73 213 ILE A O 1
ATOM 1670 N N . PHE A 1 214 ? -16.122 17.521 -2.616 1.00 34.66 214 PHE A N 1
ATOM 1671 C CA . PHE A 1 214 ? -14.827 16.961 -2.274 1.00 34.66 214 PHE A CA 1
ATOM 1672 C C . PHE A 1 214 ? -13.768 17.427 -3.273 1.00 34.66 214 PHE A C 1
ATOM 1674 O O . PHE A 1 214 ? -13.973 17.370 -4.483 1.00 34.66 214 PHE A O 1
ATOM 1681 N N . PHE A 1 215 ? -12.616 17.857 -2.768 1.00 28.12 215 PHE A N 1
ATOM 1682 C CA . PHE A 1 215 ? -11.487 18.281 -3.591 1.00 28.12 215 PHE A CA 1
ATOM 1683 C C . PHE A 1 215 ? -10.326 17.290 -3.456 1.00 28.12 215 PHE A C 1
ATOM 1685 O O . PHE A 1 215 ? -9.943 16.935 -2.339 1.00 28.12 215 PHE A O 1
ATOM 1692 N N . ASP A 1 216 ? -9.716 16.887 -4.578 1.00 33.12 216 ASP A N 1
ATOM 1693 C CA . ASP A 1 216 ? -8.369 16.304 -4.557 1.00 33.12 216 ASP A CA 1
ATOM 1694 C C . ASP A 1 216 ? -7.375 17.415 -4.183 1.00 33.12 216 ASP A C 1
ATOM 1696 O O . ASP A 1 216 ? -7.231 18.423 -4.879 1.00 33.12 216 ASP A O 1
ATOM 1700 N N . SER A 1 217 ? -6.666 17.229 -3.069 1.00 35.06 217 SER A N 1
ATOM 1701 C CA . SER A 1 217 ? -5.645 18.166 -2.585 1.00 35.06 217 SER A CA 1
ATOM 1702 C C . SER A 1 217 ? -4.484 18.414 -3.562 1.00 35.06 217 SER A C 1
ATOM 1704 O O . SER A 1 217 ? -3.731 19.368 -3.372 1.00 35.06 217 SER A O 1
ATOM 1706 N N . ARG A 1 218 ? -4.342 17.620 -4.633 1.00 39.72 218 ARG A N 1
ATOM 1707 C CA . ARG A 1 218 ? -3.372 17.865 -5.714 1.00 39.72 218 ARG A CA 1
ATOM 1708 C C . ARG A 1 218 ? -3.771 19.012 -6.651 1.00 39.72 218 ARG A C 1
ATOM 1710 O O . ARG A 1 218 ? -2.906 19.521 -7.358 1.00 39.72 218 ARG A O 1
ATOM 1717 N N . MET A 1 219 ? -5.021 19.487 -6.614 1.00 30.25 219 MET A N 1
ATOM 1718 C CA . MET A 1 219 ? -5.478 20.619 -7.436 1.00 30.25 219 MET A CA 1
ATOM 1719 C C . MET A 1 219 ? -5.125 22.010 -6.877 1.00 30.25 219 MET A C 1
ATOM 1721 O O . MET A 1 219 ? -5.296 23.001 -7.582 1.00 30.25 219 MET A O 1
ATOM 1725 N N . PHE A 1 220 ? -4.574 22.114 -5.660 1.00 34.59 220 PHE A N 1
ATOM 1726 C CA . PHE A 1 220 ? -4.294 23.408 -5.008 1.00 34.59 220 PHE A CA 1
ATOM 1727 C C . PHE A 1 220 ? -2.810 23.717 -4.769 1.00 34.59 220 PHE A C 1
ATOM 1729 O O . PHE A 1 220 ? -2.483 24.593 -3.975 1.00 34.59 220 PHE A O 1
ATOM 1736 N N . ASN A 1 221 ? -1.896 23.085 -5.509 1.00 34.03 221 ASN A N 1
ATOM 1737 C CA . ASN A 1 221 ? -0.511 23.558 -5.591 1.00 34.03 221 ASN A CA 1
ATOM 1738 C C . ASN A 1 221 ? -0.288 24.376 -6.869 1.00 34.03 221 ASN A C 1
ATOM 1740 O O . ASN A 1 221 ? 0.402 23.953 -7.794 1.00 34.03 221 ASN A O 1
ATOM 1744 N N . LYS A 1 222 ? -0.856 25.587 -6.912 1.00 36.69 222 LYS A N 1
ATOM 1745 C CA . LYS A 1 222 ? -0.287 26.697 -7.690 1.00 36.69 222 LYS A CA 1
ATOM 1746 C C . LYS A 1 222 ? -0.784 28.043 -7.161 1.00 36.69 222 LYS A C 1
ATOM 1748 O O . LYS A 1 222 ? -1.983 28.287 -7.128 1.00 36.69 222 LYS A O 1
ATOM 1753 N N . ARG A 1 223 ? 0.194 28.922 -6.896 1.00 29.48 223 ARG A N 1
ATOM 1754 C CA . ARG A 1 223 ? 0.152 30.267 -6.280 1.00 29.48 223 ARG A CA 1
ATOM 1755 C C . ARG A 1 223 ? 0.228 30.174 -4.750 1.00 29.48 223 ARG A C 1
ATOM 1757 O O . ARG A 1 223 ? -0.744 29.841 -4.101 1.00 29.48 223 ARG A O 1
ATOM 1764 N N . GLY A 1 224 ? 1.394 30.315 -4.127 1.00 29.19 224 GLY A N 1
ATOM 1765 C CA . GLY A 1 224 ? 2.374 31.379 -4.342 1.00 29.19 224 GLY A CA 1
ATOM 1766 C C . GLY A 1 224 ? 2.048 32.498 -3.359 1.00 29.19 224 GLY A C 1
ATOM 1767 O O . GLY A 1 224 ? 1.092 33.236 -3.563 1.00 29.19 224 GLY A O 1
ATOM 1768 N N . THR A 1 225 ? 2.821 32.536 -2.282 1.00 33.59 225 THR A N 1
ATOM 1769 C CA . THR A 1 225 ? 2.869 33.557 -1.237 1.00 33.59 225 THR A CA 1
ATOM 1770 C C . THR A 1 225 ? 3.080 34.956 -1.815 1.00 33.59 225 THR A C 1
ATOM 1772 O O . THR A 1 225 ? 3.925 35.131 -2.695 1.00 33.59 2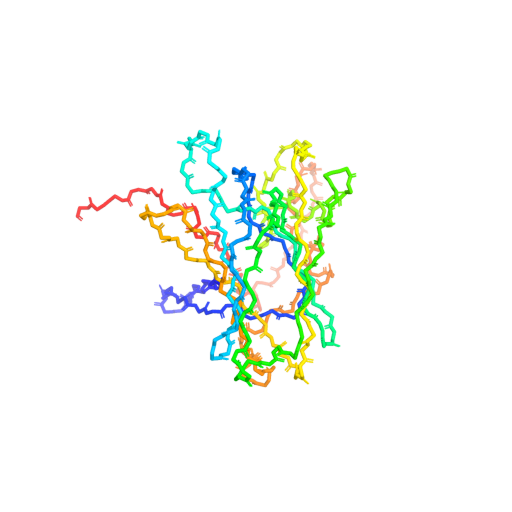25 THR A O 1
ATOM 1775 N N . VAL A 1 226 ? 2.394 35.943 -1.235 1.00 32.53 226 VAL A N 1
ATOM 1776 C CA . VAL A 1 226 ? 3.021 37.183 -0.748 1.00 32.53 226 VAL A CA 1
ATOM 1777 C C . VAL A 1 226 ? 2.500 37.416 0.660 1.00 32.53 226 VAL A C 1
ATOM 1779 O O . VAL A 1 226 ? 1.263 37.331 0.827 1.00 32.53 226 VAL A O 1
#

pLDDT: mean 71.51, std 21.87, range [22.52, 95.69]

Radius of gyration: 19.63 Å; chains: 1; bounding box: 57×50×44 Å

Sequence (226 aa):
MNRLTYDIGSGELTRSDLYLQREVVFGTLSWDMVLGKVETKDNSFIVEFNVAEDQVLAGGLRIPLTSVSYNDGRLSMRIYNVTADKTEISNPGSCPVEAINIELIAADVPIDNINLFKKSFPYGGELQGDIDLQVPSVRLDMKLRDKVAYNTDFAMENQEMTIKYIVGFKPIEQAKGNLYELDDEKLQGLSPDIGGGEDEEKLFDSTEFAPVIFFDSRMFNKRGTV